Protein AF-0000000075063185 (afdb_homodimer)

InterPro domains:
  IPR004265 Dirigent protein [PF03018] (41-182)
  IPR004265 Dirigent protein [PTHR21495] (30-182)
  IPR044859 Allene oxide cyclase/Dirigent protein [G3DSA:2.40.480.10] (27-173)

Structure (mmCIF, N/CA/C/O backbone):
data_AF-0000000075063185-model_v1
#
loop_
_entity.id
_entity.type
_entity.pdbx_description
1 polymer 'Dirigent protein'
#
loop_
_atom_site.group_PDB
_atom_site.id
_atom_site.type_symbol
_atom_site.label_atom_id
_atom_site.label_alt_id
_atom_site.label_comp_id
_atom_site.label_asym_id
_atom_site.label_entity_id
_atom_site.label_seq_id
_atom_site.pdbx_PDB_ins_code
_atom_site.Cartn_x
_atom_site.Cartn_y
_atom_site.Cartn_z
_atom_site.occupancy
_atom_site.B_iso_or_equiv
_atom_site.auth_seq_id
_atom_site.auth_comp_id
_atom_site.auth_asym_id
_atom_site.auth_atom_id
_atom_site.pdbx_PDB_model_num
ATOM 1 N N . MET A 1 1 ? 15.125 -36.188 71.5 1 29.42 1 MET A N 1
ATOM 2 C CA . MET A 1 1 ? 13.836 -35.688 71 1 29.42 1 MET A CA 1
ATOM 3 C C . MET A 1 1 ? 14.016 -34.656 69.938 1 29.42 1 MET A C 1
ATOM 5 O O . MET A 1 1 ? 14.484 -33.531 70.188 1 29.42 1 MET A O 1
ATOM 9 N N . VAL A 1 2 ? 14.5 -35.125 68.688 1 40.66 2 VAL A N 1
ATOM 10 C CA . VAL A 1 2 ? 14.891 -34.438 67.5 1 40.66 2 VAL A CA 1
ATOM 11 C C . VAL A 1 2 ? 13.711 -33.594 66.938 1 40.66 2 VAL A C 1
ATOM 13 O O . VAL A 1 2 ? 12.609 -34.125 66.812 1 40.66 2 VAL A O 1
ATOM 16 N N . ASN A 1 3 ? 13.641 -32.312 67.375 1 38.31 3 ASN A N 1
ATOM 17 C CA . ASN A 1 3 ? 12.672 -31.328 66.938 1 38.31 3 ASN A CA 1
ATOM 18 C C . ASN A 1 3 ? 12.625 -31.234 65.375 1 38.31 3 ASN A C 1
ATOM 20 O O . ASN A 1 3 ? 13.625 -30.906 64.75 1 38.31 3 ASN A O 1
ATOM 24 N N . LEU A 1 4 ? 11.883 -32.062 64.688 1 42.66 4 LEU A N 1
ATOM 25 C CA . LEU A 1 4 ? 11.523 -32.062 63.25 1 42.66 4 LEU A CA 1
ATOM 26 C C . LEU A 1 4 ? 10.875 -30.75 62.875 1 42.66 4 LEU A C 1
ATOM 28 O O . LEU A 1 4 ? 9.781 -30.422 63.344 1 42.66 4 LEU A O 1
ATOM 32 N N . SER A 1 5 ? 11.664 -29.688 62.75 1 42 5 SER A N 1
ATOM 33 C CA . SER A 1 5 ? 11.141 -28.438 62.219 1 42 5 SER A CA 1
ATOM 34 C C . SER A 1 5 ? 10.547 -28.625 60.844 1 42 5 SER A C 1
ATOM 36 O O . SER A 1 5 ? 11.227 -29.094 59.938 1 42 5 SER A O 1
ATOM 38 N N . ILE A 1 6 ? 9.242 -28.922 60.719 1 45.25 6 ILE A N 1
ATOM 39 C CA . ILE A 1 6 ? 8.43 -28.969 59.531 1 45.25 6 ILE A CA 1
ATOM 40 C C . ILE A 1 6 ? 8.477 -27.609 58.812 1 45.25 6 ILE A C 1
ATOM 42 O O . ILE A 1 6 ? 8.055 -26.594 59.375 1 45.25 6 ILE A O 1
ATOM 46 N N . SER A 1 7 ? 9.547 -27.328 58.062 1 43.5 7 SER A N 1
ATOM 47 C CA . SER A 1 7 ? 9.562 -26.156 57.188 1 43.5 7 SER A CA 1
ATOM 48 C C . SER A 1 7 ? 8.352 -26.141 56.281 1 43.5 7 SER A C 1
ATOM 50 O O . SER A 1 7 ? 8.141 -27.078 55.5 1 43.5 7 SER A O 1
ATOM 52 N N . PHE A 1 8 ? 7.223 -25.5 56.656 1 41.81 8 PHE A N 1
ATOM 53 C CA . PHE A 1 8 ? 6.059 -25.25 55.812 1 41.81 8 PHE A CA 1
ATOM 54 C C . PHE A 1 8 ? 6.449 -24.453 54.562 1 41.81 8 PHE A C 1
ATOM 56 O O . PHE A 1 8 ? 6.867 -23.297 54.688 1 41.81 8 PHE A O 1
ATOM 63 N N . PHE A 1 9 ? 7.062 -25.125 53.594 1 41.16 9 PHE A N 1
ATOM 64 C CA . PHE A 1 9 ? 7.23 -24.484 52.281 1 41.16 9 PHE A CA 1
ATOM 65 C C . PHE A 1 9 ? 5.891 -24 51.75 1 41.16 9 PHE A C 1
ATOM 67 O O . PHE A 1 9 ? 4.969 -24.797 51.531 1 41.16 9 PHE A O 1
ATOM 74 N N . PHE A 1 10 ? 5.484 -22.734 52.031 1 39.75 10 PHE A N 1
ATOM 75 C CA . PHE A 1 10 ? 4.348 -22.047 51.438 1 39.75 10 PHE A CA 1
ATOM 76 C C . PHE A 1 10 ? 4.465 -22.078 49.906 1 39.75 10 PHE A C 1
ATOM 78 O O . PHE A 1 10 ? 5.445 -21.578 49.344 1 39.75 10 PHE A O 1
ATOM 85 N N . VAL A 1 11 ? 3.984 -23.125 49.25 1 39.75 11 VAL A N 1
ATOM 86 C CA . VAL A 1 11 ? 3.752 -23.172 47.812 1 39.75 11 VAL A CA 1
ATOM 87 C C . VAL A 1 11 ? 2.922 -21.969 47.375 1 39.75 11 VAL A C 1
ATOM 89 O O . VAL A 1 11 ? 1.758 -21.828 47.781 1 39.75 11 VAL A O 1
ATOM 92 N N . PHE A 1 12 ? 3.574 -20.797 47.125 1 41.66 12 PHE A N 1
ATOM 93 C CA . PHE A 1 12 ? 2.906 -19.688 46.438 1 41.66 12 PHE A CA 1
ATOM 94 C C . PHE A 1 12 ? 2.211 -20.188 45.156 1 41.66 12 PHE A C 1
ATOM 96 O O . PHE A 1 12 ? 2.869 -20.594 44.219 1 41.66 12 PHE A O 1
ATOM 103 N N . LEU A 1 13 ? 1.025 -20.797 45.312 1 39.09 13 LEU A N 1
ATOM 104 C CA . LEU A 1 13 ? 0.134 -21.016 44.156 1 39.09 13 LEU A CA 1
ATOM 105 C C . LEU A 1 13 ? -0.07 -19.719 43.375 1 39.09 13 LEU A C 1
ATOM 107 O O . LEU A 1 13 ? -0.716 -18.797 43.844 1 39.09 13 LEU A O 1
ATOM 111 N N . LEU A 1 14 ? 0.912 -19.266 42.625 1 42 14 LEU A N 1
ATOM 112 C CA . LEU A 1 14 ? 0.653 -18.234 41.625 1 42 14 LEU A CA 1
ATOM 113 C C . LEU A 1 14 ? -0.593 -18.578 40.812 1 42 14 LEU A C 1
ATOM 115 O O . LEU A 1 14 ? -0.602 -19.547 40.062 1 42 14 LEU A O 1
ATOM 119 N N . THR A 1 15 ? -1.807 -18.375 41.344 1 39.16 15 THR A N 1
ATOM 120 C CA . THR A 1 15 ? -3.033 -18.375 40.562 1 39.16 15 THR A CA 1
ATOM 121 C C . THR A 1 15 ? -2.857 -17.547 39.281 1 39.16 15 THR A C 1
ATOM 123 O O . THR A 1 15 ? -2.566 -16.344 39.375 1 39.16 15 THR A O 1
ATOM 126 N N . ALA A 1 16 ? -2.254 -18.094 38.281 1 42.31 16 ALA A N 1
ATOM 127 C CA . ALA A 1 16 ? -2.369 -17.516 36.938 1 42.31 16 ALA A CA 1
ATOM 128 C C . ALA A 1 16 ? -3.775 -16.984 36.688 1 42.31 16 ALA A C 1
ATOM 130 O O . ALA A 1 16 ? -4.758 -17.719 36.781 1 42.31 16 ALA A O 1
ATOM 131 N N . LEU A 1 17 ? -4.07 -15.758 37.156 1 37.81 17 LEU A N 1
ATOM 132 C CA . LEU A 1 17 ? -5.309 -15.133 36.688 1 37.81 17 LEU A CA 1
ATOM 133 C C . LEU A 1 17 ? -5.535 -15.383 35.219 1 37.81 17 LEU A C 1
ATOM 135 O O . LEU A 1 17 ? -4.621 -15.219 34.406 1 37.81 17 LEU A O 1
ATOM 139 N N . PRO A 1 18 ? -6.355 -16.359 34.875 1 36.09 18 PRO A N 1
ATOM 140 C CA . PRO A 1 18 ? -6.668 -16.516 33.438 1 36.09 18 PRO A CA 1
ATOM 141 C C . PRO A 1 18 ? -6.953 -15.18 32.75 1 36.09 18 PRO A C 1
ATOM 143 O O . PRO A 1 18 ? -7.695 -14.352 33.281 1 36.09 18 PRO A O 1
ATOM 146 N N . TRP A 1 19 ? -5.961 -14.547 32.125 1 40.06 19 TRP A N 1
ATOM 147 C CA . TRP A 1 19 ? -6.195 -13.461 31.188 1 40.06 19 TRP A CA 1
ATOM 148 C C . TRP A 1 19 ? -7.398 -13.758 30.297 1 40.06 19 TRP A C 1
ATOM 150 O O . TRP A 1 19 ? -7.504 -13.234 29.188 1 40.06 19 TRP A O 1
ATOM 160 N N . THR A 1 20 ? -8.148 -14.781 30.562 1 34.84 20 THR A N 1
ATOM 161 C CA . THR A 1 20 ? -9.305 -14.906 29.672 1 34.84 20 THR A CA 1
ATOM 162 C C . THR A 1 20 ? -10.25 -13.727 29.859 1 34.84 20 THR A C 1
ATOM 164 O O . THR A 1 20 ? -11.07 -13.711 30.781 1 34.84 20 THR A O 1
ATOM 167 N N . ARG A 1 21 ? -9.82 -12.477 29.891 1 32.25 21 ARG A N 1
ATOM 168 C CA . ARG A 1 21 ? -10.93 -11.539 29.766 1 32.25 21 ARG A CA 1
ATOM 169 C C . ARG A 1 21 ? -11.859 -11.945 28.625 1 32.25 21 ARG A C 1
ATOM 171 O O . ARG A 1 21 ? -11.422 -12.117 27.484 1 32.25 21 ARG A O 1
ATOM 178 N N . THR A 1 22 ? -12.836 -12.75 28.859 1 32.03 22 THR A N 1
ATOM 179 C CA . THR A 1 22 ? -13.977 -12.844 27.953 1 32.03 22 THR A CA 1
ATOM 180 C C . THR A 1 22 ? -14.258 -11.484 27.297 1 32.03 22 THR A C 1
ATOM 182 O O . THR A 1 22 ? -14.461 -10.492 28 1 32.03 22 THR A O 1
ATOM 185 N N . LEU A 1 23 ? -13.625 -11.195 26.219 1 33.84 23 LEU A N 1
ATOM 186 C CA . LEU A 1 23 ? -14.062 -10.055 25.422 1 33.84 23 LEU A CA 1
ATOM 187 C C . LEU A 1 23 ? -15.578 -10.07 25.25 1 33.84 23 LEU A C 1
ATOM 189 O O . LEU A 1 23 ? -16.125 -10.891 24.5 1 33.84 23 LEU A O 1
ATOM 193 N N . ASP A 1 24 ? -16.312 -10.242 26.266 1 32.5 24 ASP A N 1
ATOM 194 C CA . ASP A 1 24 ? -17.719 -9.883 26.047 1 32.5 24 ASP A CA 1
ATOM 195 C C . ASP A 1 24 ? -17.828 -8.641 25.172 1 32.5 24 ASP A C 1
ATOM 197 O O . ASP A 1 24 ? -17.453 -7.539 25.578 1 32.5 24 ASP A O 1
ATOM 201 N N . ALA A 1 25 ? -17.609 -8.836 23.906 1 35.25 25 ALA A N 1
ATOM 202 C CA . ALA A 1 25 ? -17.859 -7.754 22.969 1 35.25 25 ALA A CA 1
ATOM 203 C C . ALA A 1 25 ? -19.203 -7.094 23.234 1 35.25 25 ALA A C 1
ATOM 205 O O . ALA A 1 25 ? -20.25 -7.668 22.922 1 35.25 25 ALA A O 1
ATOM 206 N N . LYS A 1 26 ? -19.531 -6.746 24.469 1 34.62 26 LYS A N 1
ATOM 207 C CA . LYS A 1 26 ? -20.656 -5.812 24.453 1 34.62 26 LYS A CA 1
ATOM 208 C C . LYS A 1 26 ? -20.547 -4.867 23.25 1 34.62 26 LYS A C 1
ATOM 210 O O . LYS A 1 26 ? -19.516 -4.25 23.016 1 34.62 26 LYS A O 1
ATOM 215 N N . LYS A 1 27 ? -21.328 -5.355 22.219 1 38 27 LYS A N 1
ATOM 216 C CA . LYS A 1 27 ? -21.516 -4.477 21.062 1 38 27 LYS A CA 1
ATOM 217 C C . LYS A 1 27 ? -21.688 -3.025 21.516 1 38 27 LYS A C 1
ATOM 219 O O . LYS A 1 27 ? -22.75 -2.645 22 1 38 27 LYS A O 1
ATOM 224 N N . THR A 1 28 ? -20.828 -2.496 22.328 1 33.44 28 THR A N 1
ATOM 225 C CA . THR A 1 28 ? -20.984 -1.047 22.312 1 33.44 28 THR A CA 1
ATOM 226 C C . THR A 1 28 ? -21.25 -0.539 20.906 1 33.44 28 THR A C 1
ATOM 228 O O . THR A 1 28 ? -20.391 -0.677 20.016 1 33.44 28 THR A O 1
ATOM 231 N N . VAL A 1 29 ? -22.438 -0.931 20.484 1 33.44 29 VAL A N 1
ATOM 232 C CA . VAL A 1 29 ? -22.828 -0.215 19.266 1 33.44 29 VAL A CA 1
ATOM 233 C C . VAL A 1 29 ? -22.266 1.209 19.312 1 33.44 29 VAL A C 1
ATOM 235 O O . VAL A 1 29 ? -22.609 1.979 20.219 1 33.44 29 VAL A O 1
ATOM 238 N N . ILE A 1 30 ? -21.031 1.327 19.156 1 38.44 30 ILE A N 1
ATOM 239 C CA . ILE A 1 30 ? -20.703 2.707 18.812 1 38.44 30 ILE A CA 1
ATOM 240 C C . ILE A 1 30 ? -21.844 3.314 18 1 38.44 30 ILE A C 1
ATOM 242 O O . ILE A 1 30 ? -22.047 2.955 16.828 1 38.44 30 ILE A O 1
ATOM 246 N N . CYS A 1 31 ? -23.078 3.006 18.375 1 36.31 31 CYS A N 1
ATOM 247 C CA . CYS A 1 31 ? -24.297 3.527 17.766 1 36.31 31 CYS A CA 1
ATOM 248 C C . CYS A 1 31 ? -24.031 4.863 17.078 1 36.31 31 CYS A C 1
ATOM 250 O O . CYS A 1 31 ? -23.094 5.578 17.438 1 36.31 31 CYS A O 1
ATOM 252 N N . ARG A 1 32 ? -24.891 5.223 16.016 1 37.91 32 ARG A N 1
ATOM 253 C CA . ARG A 1 32 ? -25.328 6.289 15.117 1 37.91 32 ARG A CA 1
ATOM 254 C C . ARG A 1 32 ? -25.453 7.613 15.859 1 37.91 32 ARG A C 1
ATOM 256 O O . ARG A 1 32 ? -25.797 8.641 15.266 1 37.91 32 ARG A O 1
ATOM 263 N N . ARG A 1 33 ? -26.031 7.578 17.047 1 37.91 33 ARG A N 1
ATOM 264 C CA . ARG A 1 33 ? -26.359 8.922 17.5 1 37.91 33 ARG A CA 1
ATOM 265 C C . ARG A 1 33 ? -25.125 9.836 17.438 1 37.91 33 ARG A C 1
ATOM 267 O O . ARG A 1 33 ? -25.266 11.055 17.297 1 37.91 33 ARG A O 1
ATOM 274 N N . HIS A 1 34 ? -24.047 9.336 17.969 1 36.28 34 HIS A N 1
ATOM 275 C CA . HIS A 1 34 ? -22.906 10.234 18.031 1 36.28 34 HIS A CA 1
ATOM 276 C C . HIS A 1 34 ? -22.25 10.398 16.672 1 36.28 34 HIS A C 1
ATOM 278 O O . HIS A 1 34 ? -21.375 9.602 16.297 1 36.28 34 HIS A O 1
ATOM 284 N N . CYS A 1 35 ? -22.953 10.43 15.68 1 45.06 35 CYS A N 1
ATOM 285 C CA . CYS A 1 35 ? -22.328 11.148 14.57 1 45.06 35 CYS A CA 1
ATOM 286 C C . CYS A 1 35 ? -21.266 12.117 15.07 1 45.06 35 CYS A C 1
ATOM 288 O O . CYS A 1 35 ? -21.562 13.281 15.352 1 45.06 35 CYS A O 1
ATOM 290 N N . ARG A 1 36 ? -20.547 11.57 16.031 1 51.41 36 ARG A N 1
ATOM 291 C CA . ARG A 1 36 ? -19.469 12.398 16.578 1 51.41 36 ARG A CA 1
ATOM 292 C C . ARG A 1 36 ? -18.828 13.242 15.484 1 51.41 36 ARG A C 1
ATOM 294 O O . ARG A 1 36 ? -18.734 12.812 14.328 1 51.41 36 ARG A O 1
ATOM 301 N N . LYS A 1 37 ? -18.969 14.422 15.664 1 64.56 37 LYS A N 1
ATOM 302 C CA . LYS A 1 37 ? -18.344 15.461 14.852 1 64.56 37 LYS A CA 1
ATOM 303 C C . LYS A 1 37 ? -16.953 15.023 14.398 1 64.56 37 LYS A C 1
ATOM 305 O O . LYS A 1 37 ? -16.125 14.625 15.211 1 64.56 37 LYS A O 1
ATOM 310 N N . GLN A 1 38 ? -16.938 14.477 13.148 1 80.31 38 GLN A N 1
ATOM 311 C CA . GLN A 1 38 ? -15.617 14.219 12.578 1 80.31 38 GLN A CA 1
ATOM 312 C C . GLN A 1 38 ? -14.883 15.523 12.281 1 80.31 38 GLN A C 1
ATOM 314 O O . GLN A 1 38 ? -15.492 16.5 11.844 1 80.31 38 GLN A O 1
ATOM 319 N N . THR A 1 39 ? -13.703 15.539 12.758 1 88.56 39 THR A N 1
ATOM 320 C CA . THR A 1 39 ? -12.812 16.656 12.477 1 88.56 39 THR A CA 1
ATOM 321 C C . THR A 1 39 ? -12.008 16.391 11.203 1 88.56 39 THR A C 1
ATOM 323 O O . THR A 1 39 ? -11.523 15.281 10.984 1 88.56 39 THR A O 1
ATOM 326 N N . VAL A 1 40 ? -12.008 17.406 10.344 1 93.25 40 VAL A N 1
ATOM 327 C CA . VAL A 1 40 ? -11.125 17.359 9.18 1 93.25 40 VAL A CA 1
ATOM 328 C C . VAL A 1 40 ? -9.852 18.141 9.477 1 93.25 40 VAL A C 1
ATOM 330 O O . VAL A 1 40 ? -9.898 19.328 9.828 1 93.25 40 VAL A O 1
ATOM 333 N N . THR A 1 41 ? -8.781 17.516 9.375 1 95.88 41 THR A N 1
ATOM 334 C CA . THR A 1 41 ? -7.48 18.141 9.602 1 95.88 41 THR A CA 1
ATOM 335 C C . THR A 1 41 ? -6.629 18.094 8.336 1 95.88 41 THR A C 1
ATOM 337 O O . THR A 1 41 ? -6.562 17.047 7.668 1 95.88 41 THR A O 1
ATOM 340 N N . LYS A 1 42 ? -6.055 19.203 8 1 97 42 LYS A N 1
ATOM 341 C CA . LYS A 1 42 ? -5.098 19.297 6.902 1 97 42 LYS A CA 1
ATOM 342 C C . LYS A 1 42 ? -3.695 19.609 7.422 1 97 42 LYS A C 1
ATOM 344 O O . LYS A 1 42 ? -3.52 20.516 8.234 1 97 42 LYS A O 1
ATOM 349 N N . ILE A 1 43 ? -2.736 18.906 6.961 1 97.44 43 ILE A N 1
ATOM 350 C CA . ILE A 1 43 ? -1.347 19.078 7.375 1 97.44 43 ILE A CA 1
ATOM 351 C C . ILE A 1 43 ? -0.438 19.062 6.148 1 97.44 43 ILE A C 1
ATOM 353 O O . ILE A 1 43 ? -0.632 18.266 5.227 1 97.44 43 ILE A O 1
ATOM 357 N N . GLN A 1 44 ? 0.562 19.953 6.215 1 98.12 44 GLN A N 1
ATOM 358 C CA . GLN A 1 44 ? 1.572 19.969 5.164 1 98.12 44 GLN A CA 1
ATOM 359 C C . GLN A 1 44 ? 2.971 19.781 5.738 1 98.12 44 GLN A C 1
ATOM 361 O O . GLN A 1 44 ? 3.305 20.344 6.785 1 98.12 44 GLN A O 1
ATOM 366 N N . PHE A 1 45 ? 3.748 19 5.098 1 98.56 45 PHE A N 1
ATOM 367 C CA . PHE A 1 45 ? 5.148 18.812 5.461 1 98.56 45 PHE A CA 1
ATOM 368 C C . PHE A 1 45 ? 5.953 18.312 4.266 1 98.56 45 PHE A C 1
ATOM 370 O O . PHE A 1 45 ? 5.391 18.031 3.203 1 98.56 45 PHE A O 1
ATOM 377 N N . TYR A 1 46 ? 7.262 18.281 4.492 1 98.81 46 TYR A N 1
ATOM 378 C CA . TYR A 1 46 ? 8.164 17.766 3.463 1 98.81 46 TYR A CA 1
ATOM 379 C C . TYR A 1 46 ? 8.961 16.578 3.973 1 98.81 46 TYR A C 1
ATOM 381 O O . TYR A 1 46 ? 9.531 16.625 5.066 1 98.81 46 TYR A O 1
ATOM 389 N N . PHE A 1 47 ? 8.945 15.617 3.162 1 97.19 47 PHE A N 1
ATOM 390 C CA . PHE A 1 47 ? 9.586 14.32 3.326 1 97.19 47 PHE A CA 1
ATOM 391 C C . PHE A 1 47 ? 10.945 14.297 2.633 1 97.19 47 PHE A C 1
ATOM 393 O O . PHE A 1 47 ? 11.047 14.602 1.442 1 97.19 47 PHE A O 1
ATOM 400 N N . HIS A 1 48 ? 12.055 13.938 3.459 1 98.56 48 HIS A N 1
ATOM 401 C CA . HIS A 1 48 ? 13.398 13.883 2.896 1 98.56 48 HIS A CA 1
ATOM 402 C C . HIS A 1 48 ? 13.914 12.445 2.846 1 98.56 48 HIS A C 1
ATOM 404 O O . HIS A 1 48 ? 14.242 11.859 3.881 1 98.56 48 HIS A O 1
ATOM 410 N N . ASP A 1 49 ? 14.016 11.875 1.678 1 98.5 49 ASP A N 1
ATOM 411 C CA . ASP A 1 49 ? 14.516 10.523 1.444 1 98.5 49 ASP A CA 1
ATOM 412 C C . ASP A 1 49 ? 15.938 10.547 0.9 1 98.5 49 ASP A C 1
ATOM 414 O O . ASP A 1 49 ? 16.172 10.969 -0.238 1 98.5 49 ASP A O 1
ATOM 418 N N . THR A 1 50 ? 16.859 10.133 1.717 1 98.06 50 THR A N 1
ATOM 419 C CA . THR A 1 50 ? 18.266 10.086 1.341 1 98.06 50 THR A CA 1
ATOM 420 C C . THR A 1 50 ? 18.781 8.648 1.317 1 98.06 50 THR A C 1
ATOM 422 O O . THR A 1 50 ? 18.812 7.98 2.352 1 98.06 50 THR A O 1
ATOM 425 N N . ILE A 1 51 ? 19.203 8.242 0.126 1 96.5 51 ILE A N 1
ATOM 426 C CA . ILE A 1 51 ? 19.641 6.852 0.021 1 96.5 51 ILE A CA 1
ATOM 427 C C . ILE A 1 51 ? 21.141 6.797 -0.195 1 96.5 51 ILE A C 1
ATOM 429 O O . ILE A 1 51 ? 21.734 5.711 -0.258 1 96.5 51 ILE A O 1
ATOM 433 N N . THR A 1 52 ? 21.781 7.895 -0.312 1 92.69 52 THR A N 1
ATOM 434 C CA . THR A 1 52 ? 23.219 7.977 -0.563 1 92.69 52 THR A CA 1
ATOM 435 C C . THR A 1 52 ? 23.938 8.594 0.631 1 92.69 52 THR A C 1
ATOM 437 O O . THR A 1 52 ? 23.312 9.086 1.562 1 92.69 52 THR A O 1
ATOM 440 N N . GLY A 1 53 ? 25.312 8.508 0.594 1 91.31 53 GLY A N 1
ATOM 441 C CA . GLY A 1 53 ? 26.125 9.172 1.602 1 91.31 53 GLY A CA 1
ATOM 442 C C . GLY A 1 53 ? 26.375 8.312 2.828 1 91.31 53 GLY A C 1
ATOM 443 O O . GLY A 1 53 ? 26.125 7.105 2.807 1 91.31 53 GLY A O 1
ATOM 444 N N . LYS A 1 54 ? 26.844 8.938 3.928 1 92.75 54 LYS A N 1
ATOM 445 C CA . LYS A 1 54 ? 27.312 8.227 5.113 1 92.75 54 LYS A CA 1
ATOM 446 C C . LYS A 1 54 ? 26.156 7.852 6.023 1 92.75 54 LYS A C 1
ATOM 448 O O . LYS A 1 54 ? 26.188 6.816 6.691 1 92.75 54 LYS A O 1
ATOM 453 N N . ASN A 1 55 ? 25.172 8.727 6.07 1 94.69 55 ASN A N 1
ATOM 454 C CA . ASN A 1 55 ? 24.031 8.492 6.945 1 94.69 55 ASN A CA 1
ATOM 455 C C . ASN A 1 55 ? 22.703 8.531 6.176 1 94.69 55 ASN A C 1
ATOM 457 O O . ASN A 1 55 ? 21.891 9.43 6.395 1 94.69 55 ASN A O 1
ATOM 461 N N . PRO A 1 56 ? 22.562 7.5 5.305 1 97.94 56 PRO A N 1
ATOM 462 C CA . PRO A 1 56 ? 21.297 7.504 4.559 1 97.94 56 PRO A CA 1
ATOM 463 C C . PRO A 1 56 ? 20.078 7.32 5.457 1 97.94 56 PRO A C 1
ATOM 465 O O . PRO A 1 56 ? 20.172 6.648 6.488 1 97.94 56 PRO A O 1
ATOM 468 N N . SER A 1 57 ? 19 7.949 5.152 1 98.62 57 SER A N 1
ATOM 469 C CA . SER A 1 57 ? 17.766 7.812 5.914 1 98.62 57 SER A CA 1
ATOM 470 C C . SER A 1 57 ? 16.938 6.633 5.418 1 98.62 57 SER A C 1
ATOM 472 O O . SER A 1 57 ? 15.938 6.266 6.035 1 98.62 57 SER A O 1
ATOM 474 N N . ALA A 1 58 ? 17.281 6.066 4.254 1 98.56 58 ALA A N 1
ATOM 475 C CA . ALA A 1 58 ? 16.672 4.859 3.707 1 98.56 58 ALA A CA 1
ATOM 476 C C . ALA A 1 58 ? 17.734 3.9 3.166 1 98.56 58 ALA A C 1
ATOM 478 O O . ALA A 1 58 ? 18.734 4.332 2.596 1 98.56 58 ALA A O 1
ATOM 479 N N . ILE A 1 59 ? 17.484 2.631 3.328 1 98.25 59 ILE A N 1
ATOM 480 C CA . ILE A 1 59 ? 18.453 1.623 2.91 1 98.25 59 ILE A CA 1
ATOM 481 C C . ILE A 1 59 ? 17.719 0.44 2.273 1 98.25 59 ILE A C 1
ATOM 483 O O . ILE A 1 59 ? 16.688 -0.012 2.785 1 98.25 59 ILE A O 1
ATOM 487 N N . LYS A 1 60 ? 18.234 0.008 1.157 1 97.56 60 LYS A N 1
ATOM 488 C CA . LYS A 1 60 ? 17.703 -1.198 0.535 1 97.56 60 LYS A CA 1
ATOM 489 C C . LYS A 1 60 ? 18.016 -2.436 1.368 1 97.56 60 LYS A C 1
ATOM 491 O O . LYS A 1 60 ? 19.172 -2.658 1.743 1 97.56 60 LYS A O 1
ATOM 496 N N . VAL A 1 61 ? 17.016 -3.271 1.585 1 97.81 61 VAL A N 1
ATOM 497 C CA . VAL A 1 61 ? 17.234 -4.402 2.482 1 97.81 61 VAL A CA 1
ATOM 498 C C . VAL A 1 61 ? 16.984 -5.711 1.736 1 97.81 61 VAL A C 1
ATOM 500 O O . VAL A 1 61 ? 17.375 -6.781 2.203 1 97.81 61 VAL A O 1
ATOM 503 N N . ALA A 1 62 ? 16.312 -5.664 0.607 1 98 62 ALA A N 1
ATOM 504 C CA . ALA A 1 62 ? 16.047 -6.859 -0.186 1 98 62 ALA A CA 1
ATOM 505 C C . ALA A 1 62 ? 15.867 -6.512 -1.66 1 98 62 ALA A C 1
ATOM 507 O O . ALA A 1 62 ? 15.516 -5.379 -2 1 98 62 ALA A O 1
ATOM 508 N N . GLU A 1 63 ? 16.109 -7.449 -2.52 1 97.44 63 GLU A N 1
ATOM 509 C CA . GLU A 1 63 ? 15.891 -7.336 -3.957 1 97.44 63 GLU A CA 1
ATOM 510 C C . GLU A 1 63 ? 15.828 -8.711 -4.617 1 97.44 63 GLU A C 1
ATOM 512 O O . GLU A 1 63 ? 16.484 -9.648 -4.164 1 97.44 63 GLU A O 1
ATOM 517 N N . ALA A 1 64 ? 15.055 -8.789 -5.641 1 97 64 ALA A N 1
ATOM 518 C CA . ALA A 1 64 ? 15.047 -10 -6.449 1 97 64 ALA A CA 1
ATOM 519 C C . ALA A 1 64 ? 16.297 -10.07 -7.332 1 97 64 ALA A C 1
ATOM 521 O O . ALA A 1 64 ? 16.891 -9.047 -7.664 1 97 64 ALA A O 1
ATOM 522 N N . PRO A 1 65 ? 16.625 -11.289 -7.758 1 94.06 65 PRO A N 1
ATOM 523 C CA . PRO A 1 65 ? 17.766 -11.422 -8.656 1 94.06 65 PRO A CA 1
ATOM 524 C C . PRO A 1 65 ? 17.609 -10.602 -9.938 1 94.06 65 PRO A C 1
ATOM 526 O O . PRO A 1 65 ? 18.594 -10.117 -10.484 1 94.06 65 PRO A O 1
ATOM 529 N N . SER A 1 66 ? 16.438 -10.398 -10.312 1 94.88 66 SER A N 1
ATOM 530 C CA . SER A 1 66 ? 16.188 -9.734 -11.586 1 94.88 66 SER A CA 1
ATOM 531 C C . SER A 1 66 ? 16.062 -8.227 -11.406 1 94.88 66 SER A C 1
ATOM 533 O O . SER A 1 66 ? 15.984 -7.48 -12.391 1 94.88 66 SER A O 1
ATOM 535 N N . SER A 1 67 ? 16.078 -7.754 -10.203 1 95.81 67 SER A N 1
ATOM 536 C CA . SER A 1 67 ? 15.781 -6.352 -9.945 1 95.81 67 SER A CA 1
ATOM 537 C C . SER A 1 67 ? 16.844 -5.441 -10.555 1 95.81 67 SER A C 1
ATOM 539 O O . SER A 1 67 ? 16.531 -4.34 -11.016 1 95.81 67 SER A O 1
ATOM 541 N N . ALA A 1 68 ? 18.031 -5.898 -10.578 1 92.75 68 ALA A N 1
ATOM 542 C CA . ALA A 1 68 ? 19.125 -5.074 -11.078 1 92.75 68 ALA A CA 1
ATOM 543 C C . ALA A 1 68 ? 18.969 -4.789 -12.57 1 92.75 68 ALA A C 1
ATOM 545 O O . ALA A 1 68 ? 19.453 -3.771 -13.07 1 92.75 68 ALA A O 1
ATOM 546 N N . ASN A 1 69 ? 18.25 -5.625 -13.211 1 93.75 69 ASN A N 1
ATOM 547 C CA . ASN A 1 69 ? 18.047 -5.477 -14.648 1 93.75 69 ASN A CA 1
ATOM 548 C C . ASN A 1 69 ? 16.688 -4.879 -14.969 1 93.75 69 ASN A C 1
ATOM 550 O O . ASN A 1 69 ? 16.312 -4.746 -16.141 1 93.75 69 ASN A O 1
ATOM 554 N N . SER A 1 70 ? 16.016 -4.594 -13.984 1 95.12 70 SER A N 1
ATOM 555 C CA . SER A 1 70 ? 14.688 -4.008 -14.18 1 95.12 70 SER A CA 1
ATOM 556 C C . SER A 1 70 ? 14.773 -2.488 -14.312 1 95.12 70 SER A C 1
ATOM 558 O O . SER A 1 70 ? 15.359 -1.816 -13.461 1 95.12 70 SER A O 1
ATOM 560 N N . PRO A 1 71 ? 14.117 -1.915 -15.344 1 95.25 71 PRO A N 1
ATOM 561 C CA . PRO A 1 71 ? 14.117 -0.456 -15.461 1 95.25 71 PRO A CA 1
ATOM 562 C C . PRO A 1 71 ? 13.32 0.228 -14.352 1 95.25 71 PRO A C 1
ATOM 564 O O . PRO A 1 71 ? 13.438 1.442 -14.164 1 95.25 71 PRO A O 1
ATOM 567 N N . THR A 1 72 ? 12.508 -0.496 -13.641 1 96.75 72 THR A N 1
ATOM 568 C CA . THR A 1 72 ? 11.664 0.092 -12.609 1 96.75 72 THR A CA 1
ATOM 569 C C . THR A 1 72 ? 12.148 -0.318 -11.219 1 96.75 72 THR A C 1
ATOM 571 O O . THR A 1 72 ? 11.516 0.007 -10.211 1 96.75 72 THR A O 1
ATOM 574 N N . LEU A 1 73 ? 13.18 -1.136 -11.164 1 96.56 73 LEU A N 1
ATOM 575 C CA . LEU A 1 73 ? 13.695 -1.695 -9.922 1 96.56 73 LEU A CA 1
ATOM 576 C C . LEU A 1 73 ? 12.664 -2.619 -9.281 1 96.56 73 LEU A C 1
ATOM 578 O O . LEU A 1 73 ? 12.625 -2.752 -8.055 1 96.56 73 LEU A O 1
ATOM 582 N N . PHE A 1 74 ? 11.812 -3.211 -10.133 1 98.25 74 PHE A N 1
ATOM 583 C CA . PHE A 1 74 ? 10.789 -4.125 -9.648 1 98.25 74 PHE A CA 1
ATOM 584 C C . PHE A 1 74 ? 11.398 -5.199 -8.758 1 98.25 74 PHE A C 1
ATOM 586 O O . PHE A 1 74 ? 12.383 -5.84 -9.125 1 98.25 74 PHE A O 1
ATOM 593 N N . GLY A 1 75 ? 10.867 -5.23 -7.504 1 98.5 75 GLY A N 1
ATOM 594 C CA . GLY A 1 75 ? 11.328 -6.285 -6.613 1 98.5 75 GLY A CA 1
ATOM 595 C C . GLY A 1 75 ? 12.367 -5.809 -5.609 1 98.5 75 GLY A C 1
ATOM 596 O O . GLY A 1 75 ? 13.141 -6.605 -5.086 1 98.5 75 GLY A O 1
ATOM 597 N N . THR A 1 76 ? 12.438 -4.578 -5.387 1 98.44 76 THR A N 1
ATOM 598 C CA . THR A 1 76 ? 13.305 -4.07 -4.328 1 98.44 76 THR A CA 1
ATOM 599 C C . THR A 1 76 ? 12.484 -3.633 -3.119 1 98.44 76 THR A C 1
ATOM 601 O O . THR A 1 76 ? 11.336 -3.217 -3.262 1 98.44 76 THR A O 1
ATOM 604 N N . VAL A 1 77 ? 13.094 -3.795 -1.921 1 98.62 77 VAL A N 1
ATOM 605 C CA . VAL A 1 77 ? 12.516 -3.357 -0.655 1 98.62 77 VAL A CA 1
ATOM 606 C C . VAL A 1 77 ? 13.508 -2.467 0.088 1 98.62 77 VAL A C 1
ATOM 608 O O . VAL A 1 77 ? 14.688 -2.814 0.218 1 98.62 77 VAL A O 1
ATOM 611 N N . SER A 1 78 ? 13 -1.32 0.573 1 98.5 78 SER A N 1
ATOM 612 C CA . SER A 1 78 ? 13.812 -0.408 1.375 1 98.5 78 SER A CA 1
ATOM 613 C C . SER A 1 78 ? 13.125 -0.074 2.695 1 98.5 78 SER A C 1
ATOM 615 O O . SER A 1 78 ? 11.898 -0.066 2.775 1 98.5 78 SER A O 1
ATOM 617 N N . ILE A 1 79 ? 13.977 0.159 3.711 1 98.81 79 ILE A N 1
ATOM 618 C CA . ILE A 1 79 ? 13.508 0.646 5.004 1 98.81 79 ILE A CA 1
ATOM 619 C C . ILE A 1 79 ? 13.93 2.102 5.191 1 98.81 79 ILE A C 1
ATOM 621 O O . ILE A 1 79 ? 15.062 2.473 4.863 1 98.81 79 ILE A O 1
ATOM 625 N N . ALA A 1 80 ? 12.961 2.859 5.766 1 98.75 80 ALA A N 1
ATOM 626 C CA . ALA A 1 80 ? 13.227 4.293 5.832 1 98.75 80 ALA A CA 1
ATOM 627 C C . ALA A 1 80 ? 12.961 4.836 7.234 1 98.75 80 ALA A C 1
ATOM 629 O O . ALA A 1 80 ? 12.102 4.32 7.953 1 98.75 80 ALA A O 1
ATOM 630 N N . ASP A 1 81 ? 13.703 5.762 7.641 1 98.88 81 ASP A N 1
ATOM 631 C CA . ASP A 1 81 ? 13.516 6.707 8.734 1 98.88 81 ASP A CA 1
ATOM 632 C C . ASP A 1 81 ? 13.789 8.141 8.273 1 98.88 81 ASP A C 1
ATOM 634 O O . ASP A 1 81 ? 14.797 8.742 8.656 1 98.88 81 ASP A O 1
ATOM 638 N N . ASP A 1 82 ? 12.836 8.688 7.523 1 98.81 82 ASP A N 1
ATOM 639 C CA . ASP A 1 82 ? 13.031 9.938 6.797 1 98.81 82 ASP A CA 1
ATOM 640 C C . ASP A 1 82 ? 12.555 11.133 7.621 1 98.81 82 ASP A C 1
ATOM 642 O O . ASP A 1 82 ? 11.445 11.125 8.148 1 98.81 82 ASP A O 1
ATOM 646 N N . PRO A 1 83 ? 13.336 12.195 7.703 1 98.81 83 PRO A N 1
ATOM 647 C CA . PRO A 1 83 ? 12.844 13.375 8.414 1 98.81 83 PRO A CA 1
ATOM 648 C C . PRO A 1 83 ? 11.719 14.094 7.676 1 98.81 83 PRO A C 1
ATOM 650 O O . PRO A 1 83 ? 11.695 14.109 6.441 1 98.81 83 PRO A O 1
ATOM 653 N N . LEU A 1 84 ? 10.812 14.617 8.445 1 98.88 84 LEU A N 1
ATOM 654 C CA . LEU A 1 84 ? 9.773 15.531 7.973 1 98.88 84 LEU A CA 1
ATOM 655 C C . LEU A 1 84 ? 10.07 16.953 8.414 1 98.88 84 LEU A C 1
ATOM 657 O O . LEU A 1 84 ? 10.32 17.203 9.594 1 98.88 84 LEU A O 1
ATOM 661 N N . THR A 1 85 ? 9.984 17.891 7.461 1 98.81 85 THR A N 1
ATOM 662 C CA . THR A 1 85 ? 10.25 19.281 7.805 1 98.81 85 THR A CA 1
ATOM 663 C C . THR A 1 85 ? 9.094 20.188 7.375 1 98.81 85 THR A C 1
ATOM 665 O O . THR A 1 85 ? 8.25 19.766 6.578 1 98.81 85 THR A O 1
ATOM 668 N N . GLU A 1 86 ? 9.086 21.344 7.906 1 98.31 86 GLU A N 1
ATOM 669 C CA . GLU A 1 86 ? 8.031 22.312 7.637 1 98.31 86 GLU A CA 1
ATOM 670 C C . GLU A 1 86 ? 8.133 22.875 6.219 1 98.31 86 GLU A C 1
ATOM 672 O O . GLU A 1 86 ? 7.125 23.234 5.613 1 98.31 86 GLU A O 1
ATOM 677 N N . THR A 1 87 ? 9.391 22.984 5.754 1 98.31 87 THR A N 1
ATOM 678 C CA . THR A 1 87 ? 9.656 23.469 4.398 1 98.31 87 THR A CA 1
ATOM 679 C C . THR A 1 87 ? 10.578 22.5 3.662 1 98.31 87 THR A C 1
ATOM 681 O O . THR A 1 87 ? 11.117 21.562 4.262 1 98.31 87 THR A O 1
ATOM 684 N N . PRO A 1 88 ? 10.742 22.672 2.383 1 98.44 88 PRO A N 1
ATOM 685 C CA . PRO A 1 88 ? 11.641 21.766 1.645 1 98.44 88 PRO A CA 1
ATOM 686 C C . PRO A 1 88 ? 13.094 21.922 2.068 1 98.44 88 PRO A C 1
ATOM 688 O O . PRO A 1 88 ? 13.93 21.078 1.718 1 98.44 88 PRO A O 1
ATOM 691 N N . ASP A 1 89 ? 13.43 22.984 2.787 1 98.31 89 ASP A N 1
ATOM 692 C CA . ASP A 1 89 ? 14.781 23.141 3.314 1 98.31 89 ASP A CA 1
ATOM 693 C C . ASP A 1 89 ? 15.07 22.141 4.422 1 98.31 89 ASP A C 1
ATOM 695 O O . ASP A 1 89 ? 14.422 22.156 5.473 1 98.31 89 ASP A O 1
ATOM 699 N N . PRO A 1 90 ? 16.062 21.281 4.18 1 96.25 90 PRO A N 1
ATOM 700 C CA . PRO A 1 90 ? 16.359 20.266 5.188 1 96.25 90 PRO A CA 1
ATOM 701 C C . PRO A 1 90 ? 16.766 20.859 6.531 1 96.25 90 PRO A C 1
ATOM 703 O O . PRO A 1 90 ? 16.781 20.156 7.543 1 96.25 90 PRO A O 1
ATOM 706 N N . LYS A 1 91 ? 17.094 22.094 6.531 1 97.25 91 LYS A N 1
ATOM 707 C CA . LYS A 1 91 ? 17.516 22.75 7.766 1 97.25 91 LYS A CA 1
ATOM 708 C C . LYS A 1 91 ? 16.328 23.406 8.469 1 97.25 91 LYS A C 1
ATOM 710 O O . LYS A 1 91 ? 16.469 23.906 9.586 1 97.25 91 LYS A O 1
ATOM 715 N N . SER A 1 92 ? 15.211 23.406 7.809 1 98.31 92 SER A N 1
ATOM 716 C CA . SER A 1 92 ? 14.023 23.953 8.461 1 98.31 92 SER A CA 1
ATOM 717 C C . SER A 1 92 ? 13.562 23.062 9.609 1 98.31 92 SER A C 1
ATOM 719 O O . SER A 1 92 ? 14.117 21.984 9.82 1 98.31 92 SER A O 1
ATOM 721 N N . LYS A 1 93 ? 12.648 23.5 10.367 1 98.31 93 LYS A N 1
ATOM 722 C CA . LYS A 1 93 ? 12.18 22.797 11.562 1 98.31 93 LYS A CA 1
ATOM 723 C C . LYS A 1 93 ? 11.711 21.391 11.219 1 98.31 93 LYS A C 1
ATOM 725 O O . LYS A 1 93 ? 10.906 21.203 10.305 1 98.31 93 LYS A O 1
ATOM 730 N N . GLU A 1 94 ? 12.281 20.438 11.93 1 98.62 94 GLU A N 1
ATOM 731 C CA . GLU A 1 94 ? 11.781 19.078 11.836 1 98.62 94 GLU A CA 1
ATOM 732 C C . GLU A 1 94 ? 10.461 18.922 12.57 1 98.62 94 GLU A C 1
ATOM 734 O O . GLU A 1 94 ? 10.328 19.328 13.727 1 98.62 94 GLU A O 1
ATOM 739 N N . VAL A 1 95 ? 9.492 18.328 11.914 1 98.75 95 VAL A N 1
ATOM 740 C CA . VAL A 1 95 ? 8.172 18.234 12.516 1 98.75 95 VAL A CA 1
ATOM 741 C C . VAL A 1 95 ? 7.793 16.766 12.703 1 98.75 95 VAL A C 1
ATOM 743 O O . VAL A 1 95 ? 6.723 16.453 13.227 1 98.75 95 VAL A O 1
ATOM 746 N N . GLY A 1 96 ? 8.656 15.766 12.281 1 98.81 96 GLY A N 1
ATOM 747 C CA . GLY A 1 96 ? 8.367 14.352 12.453 1 98.81 96 GLY A CA 1
ATOM 748 C C . GLY A 1 96 ? 9.305 13.453 11.656 1 98.81 96 GLY A C 1
ATOM 749 O O . GLY A 1 96 ? 10.359 13.898 11.211 1 98.81 96 GLY A O 1
ATOM 750 N N . ARG A 1 97 ? 8.883 12.18 11.586 1 98.88 97 ARG A N 1
ATOM 751 C CA . ARG A 1 97 ? 9.602 11.141 10.852 1 98.88 97 ARG A CA 1
ATOM 752 C C . ARG A 1 97 ? 8.641 10.227 10.109 1 98.88 97 ARG A C 1
ATOM 754 O O . ARG A 1 97 ? 7.59 9.859 10.641 1 98.88 97 ARG A O 1
ATOM 761 N N . ALA A 1 98 ? 8.984 9.93 8.922 1 98.88 98 ALA A N 1
ATOM 762 C CA . ALA A 1 98 ? 8.328 8.836 8.211 1 98.88 98 ALA A CA 1
ATOM 763 C C . ALA A 1 98 ? 9.109 7.535 8.367 1 98.88 98 ALA A C 1
ATOM 765 O O . ALA A 1 98 ? 10.25 7.434 7.918 1 98.88 98 ALA A O 1
ATOM 766 N N . GLN A 1 99 ? 8.477 6.512 8.977 1 98.88 99 GLN A N 1
ATOM 767 C CA . GLN A 1 99 ? 9.156 5.277 9.344 1 98.88 99 GLN A CA 1
ATOM 768 C C . GLN A 1 99 ? 8.414 4.059 8.805 1 98.88 99 GLN A C 1
ATOM 770 O O . GLN A 1 99 ? 7.203 3.938 8.969 1 98.88 99 GLN A O 1
ATOM 775 N N . GLY A 1 100 ? 9.148 3.23 8.078 1 98.69 100 GLY A N 1
ATOM 776 C CA . GLY A 1 100 ? 8.555 2.027 7.523 1 98.69 100 GLY A CA 1
ATOM 777 C C . GLY A 1 100 ? 9.297 1.501 6.309 1 98.69 100 GLY A C 1
ATOM 778 O O . GLY A 1 100 ? 10.523 1.563 6.25 1 98.69 100 GLY A O 1
ATOM 779 N N . LEU A 1 101 ? 8.547 0.916 5.41 1 98.31 101 LEU A N 1
ATOM 780 C CA . LEU A 1 101 ? 9.164 0.329 4.223 1 98.31 101 LEU A CA 1
ATOM 781 C C . LEU A 1 101 ? 8.5 0.845 2.953 1 98.31 101 LEU A C 1
ATOM 783 O O . LEU A 1 101 ? 7.336 1.257 2.979 1 98.31 101 LEU A O 1
ATOM 787 N N . TYR A 1 102 ? 9.211 0.9 1.936 1 98.5 102 TYR A N 1
ATOM 788 C CA . TYR A 1 102 ? 8.641 1.023 0.601 1 98.5 102 TYR A CA 1
ATOM 789 C C . TYR A 1 102 ? 9.289 0.042 -0.366 1 98.5 102 TYR A C 1
ATOM 791 O O . TYR A 1 102 ? 10.445 -0.349 -0.182 1 98.5 102 TYR A O 1
ATOM 799 N N . SER A 1 103 ? 8.508 -0.4 -1.294 1 98.75 103 SER A N 1
ATOM 800 C CA . SER A 1 103 ? 8.938 -1.419 -2.248 1 98.75 103 SER A CA 1
ATOM 801 C C . SER A 1 103 ? 8.555 -1.036 -3.674 1 98.75 103 SER A C 1
ATOM 803 O O . SER A 1 103 ? 7.5 -0.439 -3.9 1 98.75 103 SER A O 1
ATOM 805 N N . SER A 1 104 ? 9.477 -1.397 -4.621 1 98.62 104 SER A N 1
ATOM 806 C CA . SER A 1 104 ? 9.148 -1.218 -6.031 1 98.62 104 SER A CA 1
ATOM 807 C C . SER A 1 104 ? 8.234 -2.33 -6.531 1 98.62 104 SER A C 1
ATOM 809 O O . SER A 1 104 ? 8.688 -3.451 -6.777 1 98.62 104 SER A O 1
ATOM 811 N N . ALA A 1 105 ? 6.984 -1.905 -6.758 1 98.81 105 ALA A N 1
ATOM 812 C CA . ALA A 1 105 ? 5.969 -2.934 -6.973 1 98.81 105 ALA A CA 1
ATOM 813 C C . ALA A 1 105 ? 5.195 -2.68 -8.266 1 98.81 105 ALA A C 1
ATOM 815 O O . ALA A 1 105 ? 4.012 -3.021 -8.367 1 98.81 105 ALA A O 1
ATOM 816 N N . ALA A 1 106 ? 5.758 -2.041 -9.234 1 98.69 106 ALA A N 1
ATOM 817 C CA . ALA A 1 106 ? 5.168 -1.829 -10.555 1 98.69 106 ALA A CA 1
ATOM 818 C C . ALA A 1 106 ? 6.164 -2.168 -11.656 1 98.69 106 ALA A C 1
ATOM 820 O O . ALA A 1 106 ? 7.336 -1.792 -11.578 1 98.69 106 ALA A O 1
ATOM 821 N N . GLN A 1 107 ? 5.66 -2.828 -12.664 1 97.81 107 GLN A N 1
ATOM 822 C CA . GLN A 1 107 ? 6.562 -3.277 -13.719 1 97.81 107 GLN A CA 1
ATOM 823 C C . GLN A 1 107 ? 6.605 -2.279 -14.867 1 97.81 107 GLN A C 1
ATOM 825 O O . GLN A 1 107 ? 7.578 -2.238 -15.625 1 97.81 107 GLN A O 1
ATOM 830 N N . GLN A 1 108 ? 5.559 -1.438 -14.977 1 96.38 108 GLN A N 1
ATOM 831 C CA . GLN A 1 108 ? 5.457 -0.584 -16.156 1 96.38 108 GLN A CA 1
ATOM 832 C C . GLN A 1 108 ? 5.938 0.832 -15.844 1 96.38 108 GLN A C 1
ATOM 834 O O . GLN A 1 108 ? 6.086 1.651 -16.75 1 96.38 108 GLN A O 1
ATOM 839 N N . GLU A 1 109 ? 6.109 1.119 -14.648 1 96.62 109 GLU A N 1
ATOM 840 C CA . GLU A 1 109 ? 6.629 2.389 -14.148 1 96.62 109 GLU A CA 1
ATOM 841 C C . GLU A 1 109 ? 7.293 2.213 -12.789 1 96.62 109 GLU A C 1
ATOM 843 O O . GLU A 1 109 ? 7.113 1.185 -12.133 1 96.62 109 GLU A O 1
ATOM 848 N N . VAL A 1 110 ? 8.047 3.221 -12.453 1 96.44 110 VAL A N 1
ATOM 849 C CA . VAL A 1 110 ? 8.508 3.201 -11.07 1 96.44 110 VAL A CA 1
ATOM 850 C C . VAL A 1 110 ? 7.352 3.521 -10.133 1 96.44 110 VAL A C 1
ATOM 852 O O . VAL A 1 110 ? 6.926 4.676 -10.031 1 96.44 110 VAL A O 1
ATOM 855 N N . GLY A 1 111 ? 6.824 2.49 -9.578 1 98 111 GLY A N 1
ATOM 856 C CA . GLY A 1 111 ? 5.746 2.555 -8.602 1 98 111 GLY A CA 1
ATOM 857 C C . GLY A 1 111 ? 6.098 1.898 -7.285 1 98 111 GLY A C 1
ATOM 858 O O . GLY A 1 111 ? 6.355 0.694 -7.234 1 98 111 GLY A O 1
ATOM 859 N N . LEU A 1 112 ? 6.078 2.738 -6.246 1 98.62 112 LEU A N 1
ATOM 860 C CA . LEU A 1 112 ? 6.453 2.258 -4.922 1 98.62 112 LEU A CA 1
ATOM 861 C C . LEU A 1 112 ? 5.219 2.004 -4.062 1 98.62 112 LEU A C 1
ATOM 863 O O . LEU A 1 112 ? 4.328 2.854 -3.98 1 98.62 112 LEU A O 1
ATOM 867 N N . LEU A 1 113 ? 5.133 0.806 -3.521 1 98.88 113 LEU A N 1
ATOM 868 C CA . LEU A 1 113 ? 4.215 0.649 -2.398 1 98.88 113 LEU A CA 1
ATOM 869 C C . LEU A 1 113 ? 4.793 1.271 -1.132 1 98.88 113 LEU A C 1
ATOM 871 O O . LEU A 1 113 ? 5.816 0.812 -0.62 1 98.88 113 LEU A O 1
ATOM 875 N N . MET A 1 114 ? 4.059 2.289 -0.67 1 98.81 114 MET A N 1
ATOM 876 C CA . MET A 1 114 ? 4.438 2.918 0.592 1 98.81 114 MET A CA 1
ATOM 877 C C . MET A 1 114 ? 3.711 2.266 1.764 1 98.81 114 MET A C 1
ATOM 879 O O . MET A 1 114 ? 2.494 2.072 1.717 1 98.81 114 MET A O 1
ATOM 883 N N . THR A 1 115 ? 4.418 1.866 2.725 1 98.75 115 THR A N 1
ATOM 884 C CA . THR A 1 115 ? 3.912 1.402 4.012 1 98.75 115 THR A CA 1
ATOM 885 C C . THR A 1 115 ? 4.668 2.064 5.16 1 98.75 115 THR A C 1
ATOM 887 O O . THR A 1 115 ? 5.586 1.47 5.73 1 98.75 115 THR A O 1
ATOM 890 N N . LEU A 1 116 ? 4.195 3.309 5.5 1 98.81 116 LEU A N 1
ATOM 891 C CA . LEU A 1 116 ? 4.945 4.117 6.449 1 98.81 116 LEU A CA 1
ATOM 892 C C . LEU A 1 116 ? 4.023 4.707 7.516 1 98.81 116 LEU A C 1
ATOM 894 O O . LEU A 1 116 ? 2.875 5.047 7.227 1 98.81 116 LEU A O 1
ATOM 898 N N . THR A 1 117 ? 4.582 4.844 8.68 1 98.88 117 THR A N 1
ATOM 899 C CA . THR A 1 117 ? 3.988 5.672 9.727 1 98.88 117 THR A CA 1
ATOM 900 C C . THR A 1 117 ? 4.637 7.051 9.758 1 98.88 117 THR A C 1
ATOM 902 O O . THR A 1 117 ? 5.867 7.168 9.758 1 98.88 117 THR A O 1
ATOM 905 N N . TYR A 1 118 ? 3.826 7.992 9.727 1 98.81 118 TYR A N 1
ATOM 906 C CA . TYR A 1 118 ? 4.273 9.367 9.914 1 98.81 118 TYR A CA 1
ATOM 907 C C . TYR A 1 118 ? 4.047 9.82 11.352 1 98.81 118 TYR A C 1
ATOM 909 O O . TYR A 1 118 ? 2.908 10.055 11.766 1 98.81 118 TYR A O 1
ATOM 917 N N . VAL A 1 119 ? 5.141 9.891 12.023 1 98.88 119 VAL A N 1
ATOM 918 C CA . VAL A 1 119 ? 5.125 10.211 13.445 1 98.88 119 VAL A CA 1
ATOM 919 C C . VAL A 1 119 ? 5.43 11.695 13.648 1 98.88 119 VAL A C 1
ATOM 921 O O . VAL A 1 119 ? 6.523 12.156 13.32 1 98.88 119 VAL A O 1
ATOM 924 N N . PHE A 1 120 ? 4.492 12.391 14.195 1 98.75 120 PHE A N 1
ATOM 925 C CA . PHE A 1 120 ? 4.688 13.82 14.43 1 98.75 120 PHE A CA 1
ATOM 926 C C . PHE A 1 120 ? 5.352 14.062 15.781 1 98.75 120 PHE A C 1
ATOM 928 O O . PHE A 1 120 ? 4.93 13.492 16.797 1 98.75 120 PHE A O 1
ATOM 935 N N . THR A 1 121 ? 6.355 14.945 15.719 1 98.5 121 THR A N 1
ATOM 936 C CA . THR A 1 121 ? 7.16 15.141 16.922 1 98.5 121 THR A CA 1
ATOM 937 C C . THR A 1 121 ? 7.145 16.609 17.344 1 98.5 121 THR A C 1
ATOM 939 O O . THR A 1 121 ? 7.891 17 18.25 1 98.5 121 THR A O 1
ATOM 942 N N . ALA A 1 122 ? 6.395 17.422 16.703 1 97.88 122 ALA A N 1
ATOM 943 C CA . ALA A 1 122 ? 6.312 18.844 17.016 1 97.88 122 ALA A CA 1
ATOM 944 C C . ALA A 1 122 ? 4.91 19.375 16.766 1 97.88 122 ALA A C 1
ATOM 946 O O . ALA A 1 122 ? 4.125 18.75 16.047 1 97.88 122 ALA A O 1
ATOM 947 N N . GLY A 1 123 ? 4.703 20.516 17.391 1 95.19 123 GLY A N 1
ATOM 948 C CA . GLY A 1 123 ? 3.475 21.234 17.109 1 95.19 123 GLY A CA 1
ATOM 949 C C . GLY A 1 123 ? 2.244 20.578 17.703 1 95.19 123 GLY A C 1
ATOM 950 O O . GLY A 1 123 ? 2.342 19.828 18.672 1 95.19 123 GLY A O 1
ATOM 951 N N . LYS A 1 124 ? 1.122 20.859 17.172 1 95.56 124 LYS A N 1
ATOM 952 C CA . LYS A 1 124 ? -0.198 20.516 17.688 1 95.56 124 LYS A CA 1
ATOM 953 C C . LYS A 1 124 ? -0.385 19 17.734 1 95.56 124 LYS A C 1
ATOM 955 O O . LYS A 1 124 ? -1.102 18.484 18.594 1 95.56 124 LYS A O 1
ATOM 960 N N . PHE A 1 125 ? 0.358 18.312 16.906 1 97.62 125 PHE A N 1
ATOM 961 C CA . PHE A 1 125 ? 0.081 16.891 16.781 1 97.62 125 PHE A CA 1
ATOM 962 C C . PHE A 1 125 ? 1.248 16.062 17.312 1 97.62 125 PHE A C 1
ATOM 964 O O . PHE A 1 125 ? 1.355 14.867 17.016 1 97.62 125 PHE A O 1
ATOM 971 N N . ASN A 1 126 ? 2.031 16.719 18.062 1 98.12 126 ASN A N 1
ATOM 972 C CA . ASN A 1 126 ? 3.135 16 18.703 1 98.12 126 ASN A CA 1
ATOM 973 C C . ASN A 1 126 ? 2.645 14.773 19.453 1 98.12 126 ASN A C 1
ATOM 975 O O . ASN A 1 126 ? 1.682 14.844 20.219 1 98.12 126 ASN A O 1
ATOM 979 N N . GLY A 1 127 ? 3.309 13.625 19.203 1 98.19 127 GLY A N 1
ATOM 980 C CA . GLY A 1 127 ? 2.955 12.391 19.875 1 98.19 127 GLY A CA 1
ATOM 981 C C . GLY A 1 127 ? 1.928 11.57 19.109 1 98.19 127 GLY A C 1
ATOM 982 O O . GLY A 1 127 ? 1.635 10.43 19.484 1 98.19 127 GLY A O 1
ATOM 983 N N . SER A 1 128 ? 1.388 12.117 18.031 1 98.75 128 SER A N 1
ATOM 984 C CA . SER A 1 128 ? 0.419 11.422 17.172 1 98.75 128 SER A CA 1
ATOM 985 C C . SER A 1 128 ? 1.064 10.938 15.883 1 98.75 128 SER A C 1
ATOM 987 O O . SER A 1 128 ? 2.18 11.344 15.547 1 98.75 128 SER A O 1
ATOM 989 N N . SER A 1 129 ? 0.358 10.055 15.227 1 98.88 129 SER A N 1
ATOM 990 C CA . SER A 1 129 ? 0.866 9.547 13.961 1 98.88 129 SER A CA 1
ATOM 991 C C . SER A 1 129 ? -0.273 9.195 13.008 1 98.88 129 SER A C 1
ATOM 993 O O . SER A 1 129 ? -1.421 9.047 13.43 1 98.88 129 SER A O 1
ATOM 995 N N . VAL A 1 130 ? 0.079 9.148 11.766 1 98.75 130 VAL A N 1
ATOM 996 C CA . VAL A 1 130 ? -0.799 8.57 10.75 1 98.75 130 VAL A CA 1
ATOM 997 C C . VAL A 1 130 ? -0.051 7.492 9.977 1 98.75 130 VAL A C 1
ATOM 999 O O . VAL A 1 130 ? 1.182 7.48 9.945 1 98.75 130 VAL A O 1
ATOM 1002 N N . VAL A 1 131 ? -0.843 6.555 9.383 1 98.88 131 VAL A N 1
ATOM 1003 C CA . VAL A 1 131 ? -0.272 5.5 8.555 1 98.88 131 VAL A CA 1
ATOM 1004 C C . VAL A 1 131 ? -0.728 5.676 7.105 1 98.88 131 VAL A C 1
ATOM 1006 O O . VAL A 1 131 ? -1.918 5.863 6.844 1 98.88 131 VAL A O 1
ATOM 1009 N N . ILE A 1 132 ? 0.226 5.707 6.207 1 98.81 132 ILE A N 1
ATOM 1010 C CA . ILE A 1 132 ? -0.04 5.719 4.77 1 98.81 132 ILE A CA 1
ATOM 1011 C C . ILE A 1 132 ? 0.372 4.383 4.156 1 98.81 132 ILE A C 1
ATOM 1013 O O . IL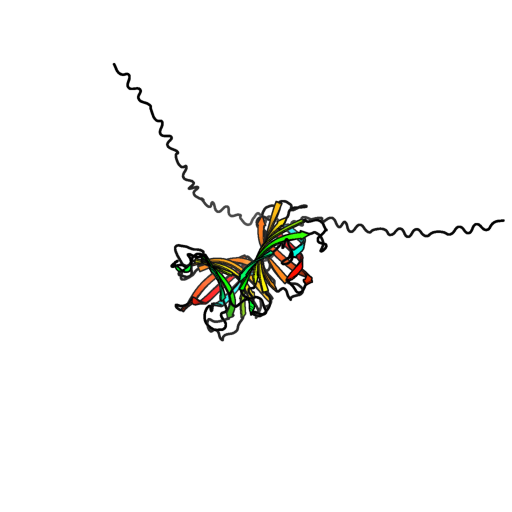E A 1 132 ? 1.494 3.918 4.367 1 98.81 132 ILE A O 1
ATOM 1017 N N . VAL A 1 133 ? -0.545 3.734 3.51 1 98.81 133 VAL A N 1
ATOM 1018 C CA . VAL A 1 133 ? -0.298 2.545 2.701 1 98.81 133 VAL A CA 1
ATOM 1019 C C . VAL A 1 133 ? -0.893 2.734 1.307 1 98.81 133 VAL A C 1
ATOM 1021 O O . VAL A 1 133 ? -2.102 2.936 1.163 1 98.81 133 VAL A O 1
ATOM 1024 N N . GLY A 1 134 ? -0.039 2.729 0.28 1 98.5 134 GLY A N 1
ATOM 1025 C CA . GLY A 1 134 ? -0.575 2.879 -1.063 1 98.5 134 GLY A CA 1
ATOM 1026 C C . GLY A 1 134 ? 0.499 3.1 -2.113 1 98.5 134 GLY A C 1
ATOM 1027 O O . GLY A 1 134 ? 1.67 3.291 -1.779 1 98.5 134 GLY A O 1
ATOM 1028 N N . LYS A 1 135 ? 0.065 3.064 -3.295 1 98.62 135 LYS A N 1
ATOM 1029 C CA . LYS A 1 135 ? 0.964 3.197 -4.438 1 98.62 135 LYS A CA 1
ATOM 1030 C C . LYS A 1 135 ? 1.422 4.645 -4.613 1 98.62 135 LYS A C 1
ATOM 1032 O O . LYS A 1 135 ? 0.603 5.562 -4.609 1 98.62 135 LYS A O 1
ATOM 1037 N N . ASN A 1 136 ? 2.672 4.785 -4.715 1 98.44 136 ASN A N 1
ATOM 1038 C CA . ASN A 1 136 ? 3.33 6.035 -5.086 1 98.44 136 ASN A CA 1
ATOM 1039 C C . ASN A 1 136 ? 3.932 5.957 -6.488 1 98.44 136 ASN A C 1
ATOM 1041 O O . ASN A 1 136 ? 5.012 5.395 -6.672 1 98.44 136 ASN A O 1
ATOM 1045 N N . SER A 1 137 ? 3.203 6.477 -7.473 1 97.5 137 SER A N 1
ATOM 1046 C CA . SER A 1 137 ? 3.723 6.59 -8.836 1 97.5 137 SER A CA 1
ATOM 1047 C C . SER A 1 137 ? 4.648 7.797 -8.969 1 97.5 137 SER A C 1
ATOM 1049 O O . SER A 1 137 ? 4.203 8.891 -9.328 1 97.5 137 SER A O 1
ATOM 1051 N N . ILE A 1 138 ? 5.902 7.625 -8.883 1 95.31 138 ILE A N 1
ATOM 1052 C CA . ILE A 1 138 ? 6.812 8.711 -8.539 1 95.31 138 ILE A CA 1
ATOM 1053 C C . ILE A 1 138 ? 6.984 9.641 -9.742 1 95.31 138 ILE A C 1
ATOM 1055 O O . ILE A 1 138 ? 7.426 10.781 -9.594 1 95.31 138 ILE A O 1
ATOM 1059 N N . MET A 1 139 ? 6.637 9.18 -10.93 1 94.06 139 MET A N 1
ATOM 1060 C CA . MET A 1 139 ? 6.832 10.023 -12.102 1 94.06 139 MET A CA 1
ATOM 1061 C C . MET A 1 139 ? 5.648 10.961 -12.297 1 94.06 139 MET A C 1
ATOM 1063 O O . MET A 1 139 ? 5.723 11.906 -13.086 1 94.06 139 MET A O 1
ATOM 1067 N N . ASN A 1 140 ? 4.547 10.695 -11.633 1 96.12 140 ASN A N 1
ATOM 1068 C CA . ASN A 1 140 ? 3.412 11.609 -11.695 1 96.12 140 ASN A CA 1
ATOM 1069 C C . ASN A 1 140 ? 3.68 12.891 -10.914 1 96.12 140 ASN A C 1
ATOM 1071 O O . ASN A 1 140 ? 4.293 12.852 -9.844 1 96.12 140 ASN A O 1
ATOM 1075 N N . LYS A 1 141 ? 3.178 13.953 -11.438 1 96.69 141 LYS A N 1
ATOM 1076 C CA . LYS A 1 141 ? 3.383 15.242 -10.789 1 96.69 141 LYS A CA 1
ATOM 1077 C C . LYS A 1 141 ? 2.756 15.266 -9.398 1 96.69 141 LYS A C 1
ATOM 1079 O O . LYS A 1 141 ? 3.367 15.75 -8.445 1 96.69 141 LYS A O 1
ATOM 1084 N N . VAL A 1 142 ? 1.528 14.867 -9.352 1 97.69 142 VAL A N 1
ATOM 1085 C CA . VAL A 1 142 ? 0.805 14.734 -8.094 1 97.69 142 VAL A CA 1
ATOM 1086 C C . VAL A 1 142 ? 0.256 13.32 -7.953 1 97.69 142 VAL A C 1
ATOM 1088 O O . VAL A 1 142 ? -0.312 12.773 -8.898 1 97.69 142 VAL A O 1
ATOM 1091 N N . ARG A 1 143 ? 0.501 12.734 -6.809 1 97.62 143 ARG A N 1
ATOM 1092 C CA . ARG A 1 143 ? 0.032 11.391 -6.488 1 97.62 143 ARG A CA 1
ATOM 1093 C C . ARG A 1 143 ? -0.831 11.398 -5.23 1 97.62 143 ARG A C 1
ATOM 1095 O O . ARG A 1 143 ? -0.677 12.266 -4.371 1 97.62 143 ARG A O 1
ATOM 1102 N N . GLU A 1 144 ? -1.727 10.484 -5.223 1 98.5 144 GLU A N 1
ATOM 1103 C CA . GLU A 1 144 ? -2.602 10.336 -4.062 1 98.5 144 GLU A CA 1
ATOM 1104 C C . GLU A 1 144 ? -2.363 9 -3.363 1 98.5 144 GLU A C 1
ATOM 1106 O O . GLU A 1 144 ? -2.273 7.957 -4.02 1 98.5 144 GLU A O 1
ATOM 1111 N N . LEU A 1 145 ? -2.174 9.047 -2.055 1 98.81 145 LEU A N 1
ATOM 1112 C CA . LEU A 1 145 ? -2.018 7.852 -1.233 1 98.81 145 LEU A CA 1
ATOM 1113 C C . LEU A 1 145 ? -3.035 7.836 -0.098 1 98.81 145 LEU A C 1
ATOM 1115 O O . LEU A 1 145 ? -3.338 8.883 0.485 1 98.81 145 LEU A O 1
ATOM 1119 N N . PRO A 1 146 ? -3.502 6.703 0.252 1 98.69 146 PRO A N 1
ATOM 1120 C CA . PRO A 1 146 ? -4.488 6.637 1.331 1 98.69 146 PRO A CA 1
ATOM 1121 C C . PRO A 1 146 ? -3.857 6.738 2.717 1 98.69 146 PRO A C 1
ATOM 1123 O O . PRO A 1 146 ? -2.791 6.164 2.955 1 98.69 146 PRO A O 1
ATOM 1126 N N . VAL A 1 147 ? -4.434 7.496 3.604 1 98.62 147 VAL A N 1
ATOM 1127 C CA . VAL A 1 147 ? -4.238 7.371 5.043 1 98.62 147 VAL A CA 1
ATOM 1128 C C . VAL A 1 147 ? -5.176 6.305 5.605 1 98.62 147 VAL A C 1
ATOM 1130 O O . VAL A 1 147 ? -6.398 6.426 5.5 1 98.62 147 VAL A O 1
ATOM 1133 N N . VAL A 1 148 ? -4.562 5.352 6.273 1 98.25 148 VAL A N 1
ATOM 1134 C CA . VAL A 1 148 ? -5.375 4.18 6.582 1 98.25 148 VAL A CA 1
ATOM 1135 C C . VAL A 1 148 ? -5.578 4.074 8.094 1 98.25 148 VAL A C 1
ATOM 1137 O O . VAL A 1 148 ? -6.266 3.168 8.57 1 98.25 148 VAL A O 1
ATOM 1140 N N . GLY A 1 149 ? -4.984 4.957 8.875 1 97.69 149 GLY A N 1
ATOM 1141 C CA . GLY A 1 149 ? -5.137 4.961 10.32 1 97.69 149 GLY A CA 1
ATOM 1142 C C . GLY A 1 149 ? -4.223 5.953 11.016 1 97.69 149 GLY A C 1
ATOM 1143 O O . GLY A 1 149 ? -3.525 6.73 10.352 1 97.69 149 GLY A O 1
ATOM 1144 N N . GLY A 1 150 ? -4.41 5.992 12.375 1 98.12 150 GLY A N 1
ATOM 1145 C CA . GLY A 1 150 ? -3.564 6.871 13.164 1 98.12 150 GLY A CA 1
ATOM 1146 C C . GLY A 1 150 ? -3.666 6.621 14.656 1 98.12 150 GLY A C 1
ATOM 1147 O O . GLY A 1 150 ? -4.418 5.746 15.094 1 98.12 150 GLY A O 1
ATOM 1148 N N . THR A 1 151 ? -2.82 7.262 15.336 1 98.56 151 THR A N 1
ATOM 1149 C CA . THR A 1 151 ? -2.799 7.191 16.797 1 98.56 151 THR A CA 1
ATOM 1150 C C . THR A 1 151 ? -2.861 8.594 17.406 1 98.56 151 THR A C 1
ATOM 1152 O O . THR A 1 151 ? -2.695 9.586 16.703 1 98.56 151 THR A O 1
ATOM 1155 N N . GLY A 1 152 ? -3.098 8.68 18.719 1 97.62 152 GLY A N 1
ATOM 1156 C CA . GLY A 1 152 ? -3.18 9.977 19.359 1 97.62 152 GLY A CA 1
ATOM 1157 C C . GLY A 1 152 ? -4.344 10.812 18.875 1 97.62 152 GLY A C 1
ATOM 1158 O O . GLY A 1 152 ? -5.488 10.359 18.891 1 97.62 152 GLY A O 1
ATOM 1159 N N . ALA A 1 153 ? -4.035 12.047 18.453 1 96.75 153 ALA A N 1
ATOM 1160 C CA . ALA A 1 153 ? -5.062 12.945 17.938 1 96.75 153 ALA A CA 1
ATOM 1161 C C . ALA A 1 153 ? -5.738 12.352 16.703 1 96.75 153 ALA A C 1
ATOM 1163 O O . ALA A 1 153 ? -6.82 12.797 16.297 1 96.75 153 ALA A O 1
ATOM 1164 N N . PHE A 1 154 ? -5.148 11.383 16.156 1 97.19 154 PHE A N 1
ATOM 1165 C CA . PHE A 1 154 ? -5.645 10.836 14.898 1 97.19 154 PHE A CA 1
ATOM 1166 C C . PHE A 1 154 ? -6.223 9.438 15.102 1 97.19 154 PHE A C 1
ATOM 1168 O O . PHE A 1 154 ? -6.285 8.641 14.164 1 97.19 154 PHE A O 1
ATOM 1175 N N . ARG A 1 155 ? -6.609 9.062 16.234 1 95.69 155 ARG A N 1
ATOM 1176 C CA . ARG A 1 155 ? -7.332 7.809 16.422 1 95.69 155 ARG A CA 1
ATOM 1177 C C . ARG A 1 155 ? -8.523 7.715 15.484 1 95.69 155 ARG A C 1
ATOM 1179 O O . ARG A 1 155 ? -9.242 8.695 15.281 1 95.69 155 ARG A O 1
ATOM 1186 N N . PHE A 1 156 ? -8.664 6.574 14.75 1 92.25 156 PHE A N 1
ATOM 1187 C CA . PHE A 1 156 ? -9.75 6.262 13.828 1 92.25 156 PHE A CA 1
ATOM 1188 C C . PHE A 1 156 ? -9.625 7.082 12.547 1 92.25 156 PHE A C 1
ATOM 1190 O O . PHE A 1 156 ? -10.586 7.207 11.789 1 92.25 156 PHE A O 1
ATOM 1197 N N . ALA A 1 157 ? -8.477 7.625 12.352 1 95.06 157 ALA A N 1
ATOM 1198 C CA . ALA A 1 157 ? -8.289 8.516 11.211 1 95.06 157 ALA A CA 1
ATOM 1199 C C . ALA A 1 157 ? -8.414 7.75 9.891 1 95.06 157 ALA A C 1
ATOM 1201 O O . ALA A 1 157 ? -7.973 6.602 9.789 1 95.06 157 ALA A O 1
ATOM 1202 N N . ARG A 1 158 ? -8.922 8.391 8.938 1 96.31 158 ARG A N 1
ATOM 1203 C CA . ARG A 1 158 ? -8.922 8.039 7.523 1 96.31 158 ARG A CA 1
ATOM 1204 C C . ARG A 1 158 ? -8.695 9.273 6.656 1 96.31 158 ARG A C 1
ATOM 1206 O O . ARG A 1 158 ? -9.125 10.375 7.016 1 96.31 158 ARG A O 1
ATOM 1213 N N . GLY A 1 159 ? -8.07 9.078 5.574 1 97.25 159 GLY A N 1
ATOM 1214 C CA . GLY A 1 159 ? -7.816 10.219 4.715 1 97.25 159 GLY A CA 1
ATOM 1215 C C . GLY A 1 159 ? -6.98 9.883 3.498 1 97.25 159 GLY A C 1
ATOM 1216 O O . GLY A 1 159 ? -6.973 8.734 3.043 1 97.25 159 GLY A O 1
ATOM 1217 N N . TYR A 1 160 ? -6.434 10.898 2.934 1 98 160 TYR A N 1
ATOM 1218 C CA . TYR A 1 160 ? -5.527 10.773 1.796 1 98 160 TYR A CA 1
ATOM 1219 C C . TYR A 1 160 ? -4.422 11.82 1.859 1 98 160 TYR A C 1
ATOM 1221 O O . TYR A 1 160 ? -4.562 12.836 2.543 1 98 160 TYR A O 1
ATOM 1229 N N . ALA A 1 161 ? -3.41 11.523 1.229 1 98.69 161 ALA A N 1
ATOM 1230 C CA . ALA A 1 161 ? -2.277 12.43 1.058 1 98.69 161 ALA A CA 1
ATOM 1231 C C . ALA A 1 161 ? -2.025 12.719 -0.419 1 98.69 161 ALA A C 1
ATOM 1233 O O . ALA A 1 161 ? -2.053 11.805 -1.25 1 98.69 161 ALA A O 1
ATOM 1234 N N . LEU A 1 162 ? -1.848 13.938 -0.693 1 98.62 162 LEU A N 1
ATOM 1235 C CA . LEU A 1 162 ? -1.292 14.336 -1.981 1 98.62 162 LEU A CA 1
ATOM 1236 C C . LEU A 1 162 ? 0.214 14.555 -1.879 1 98.62 162 LEU A C 1
ATOM 1238 O O . LEU A 1 162 ? 0.674 15.344 -1.052 1 98.62 162 LEU A O 1
ATOM 1242 N N . ALA A 1 163 ? 0.895 13.836 -2.689 1 98.69 163 ALA A N 1
ATOM 1243 C CA . ALA A 1 163 ? 2.352 13.922 -2.703 1 98.69 163 ALA A CA 1
ATOM 1244 C C . ALA A 1 163 ? 2.854 14.523 -4.016 1 98.69 163 ALA A C 1
ATOM 1246 O O . ALA A 1 163 ? 2.324 14.211 -5.086 1 98.69 163 ALA A O 1
ATOM 1247 N N . SER A 1 164 ? 3.83 15.359 -3.885 1 98.44 164 SER A N 1
ATOM 1248 C CA . SER A 1 164 ? 4.488 15.945 -5.051 1 98.44 164 SER A CA 1
ATOM 1249 C C . SER A 1 164 ? 5.992 16.062 -4.84 1 98.44 164 SER A C 1
ATOM 1251 O O . SER A 1 164 ? 6.445 16.547 -3.805 1 98.44 164 SER A O 1
ATOM 1253 N N . THR A 1 165 ? 6.723 15.633 -5.855 1 98.25 165 THR A N 1
ATOM 1254 C CA . THR A 1 165 ? 8.172 15.711 -5.754 1 98.25 165 THR A CA 1
ATOM 1255 C C . THR A 1 165 ? 8.648 17.156 -5.898 1 98.25 165 THR A C 1
ATOM 1257 O O . THR A 1 165 ? 8.367 17.812 -6.91 1 98.25 165 THR A O 1
ATOM 1260 N N . TYR A 1 166 ? 9.297 17.641 -4.914 1 98.25 166 TYR A N 1
ATOM 1261 C CA . TYR A 1 166 ? 9.883 18.969 -4.941 1 98.25 166 TYR A CA 1
ATOM 1262 C C . TYR A 1 166 ? 11.273 18.938 -5.574 1 98.25 166 TYR A C 1
ATOM 1264 O O . TYR A 1 166 ? 11.633 19.844 -6.336 1 98.25 166 TYR A O 1
ATOM 1272 N N . TRP A 1 167 ? 12.031 17.953 -5.254 1 97.88 167 TRP A N 1
ATOM 1273 C CA . TRP A 1 167 ? 13.391 17.781 -5.754 1 97.88 167 TRP A CA 1
ATOM 1274 C C . TRP A 1 167 ? 13.797 16.312 -5.754 1 97.88 167 TRP A C 1
ATOM 1276 O O . TRP A 1 167 ? 13.414 15.555 -4.855 1 97.88 167 TRP A O 1
ATOM 1286 N N . ALA A 1 168 ? 14.547 15.906 -6.773 1 96.75 168 ALA A N 1
ATOM 1287 C CA . ALA A 1 168 ? 15.156 14.578 -6.832 1 96.75 168 ALA A CA 1
ATOM 1288 C C . ALA A 1 168 ? 16.438 14.594 -7.656 1 96.75 168 ALA A C 1
ATOM 1290 O O . ALA A 1 168 ? 16.578 15.414 -8.57 1 96.75 168 ALA A O 1
ATOM 1291 N N . ASN A 1 169 ? 17.266 13.734 -7.352 1 94.69 169 ASN A N 1
ATOM 1292 C CA . ASN A 1 169 ? 18.469 13.602 -8.188 1 94.69 169 ASN A CA 1
ATOM 1293 C C . ASN A 1 169 ? 18.516 12.234 -8.859 1 94.69 169 ASN A C 1
ATOM 1295 O O . ASN A 1 169 ? 17.625 11.406 -8.672 1 94.69 169 ASN A O 1
ATOM 1299 N N . ASN A 1 170 ? 19.609 11.938 -9.57 1 90.88 170 ASN A N 1
ATOM 1300 C CA . ASN A 1 170 ? 19.688 10.75 -10.414 1 90.88 170 ASN A CA 1
ATOM 1301 C C . ASN A 1 170 ? 20 9.5 -9.602 1 90.88 170 ASN A C 1
ATOM 1303 O O . ASN A 1 170 ? 19.781 8.383 -10.062 1 90.88 170 ASN A O 1
ATOM 1307 N N . VAL A 1 171 ? 20.547 9.672 -8.43 1 88.62 171 VAL A N 1
ATOM 1308 C CA . VAL A 1 171 ? 20.953 8.508 -7.656 1 88.62 171 VAL A CA 1
ATOM 1309 C C . VAL A 1 171 ? 19.812 8.047 -6.766 1 88.62 171 VAL A C 1
ATOM 1311 O O . VAL A 1 171 ? 19.844 6.934 -6.234 1 88.62 171 VAL A O 1
ATOM 1314 N N . GLY A 1 172 ? 18.797 8.922 -6.559 1 91.06 172 GLY A N 1
ATOM 1315 C CA . GLY A 1 172 ? 17.609 8.406 -5.902 1 91.06 172 GLY A CA 1
ATOM 1316 C C . GLY A 1 172 ? 17.203 9.219 -4.688 1 91.06 172 GLY A C 1
ATOM 1317 O O . GLY A 1 172 ? 16.141 8.969 -4.098 1 91.06 172 GLY A O 1
ATOM 1318 N N . ASP A 1 173 ? 18.031 10.25 -4.27 1 97.12 173 ASP A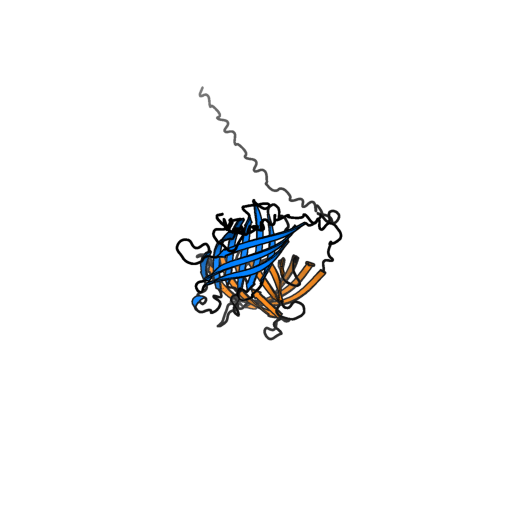 N 1
ATOM 1319 C CA . ASP A 1 173 ? 17.609 11.148 -3.201 1 97.12 173 ASP A CA 1
ATOM 1320 C C . ASP A 1 173 ? 16.422 12.008 -3.643 1 97.12 173 ASP A C 1
ATOM 1322 O O . ASP A 1 173 ? 16.375 12.453 -4.793 1 97.12 173 ASP A O 1
ATOM 1326 N N . ALA A 1 174 ? 15.555 12.258 -2.666 1 98.31 174 ALA A N 1
ATOM 1327 C CA . ALA A 1 174 ? 14.391 13.031 -3.072 1 98.31 174 ALA A CA 1
ATOM 1328 C C . ALA A 1 174 ? 13.805 13.812 -1.894 1 98.31 174 ALA A C 1
ATOM 1330 O O . ALA A 1 174 ? 13.945 13.391 -0.741 1 98.31 174 ALA A O 1
ATOM 1331 N N . ILE A 1 175 ? 13.227 14.969 -2.168 1 98.75 175 ILE A N 1
ATOM 1332 C CA . ILE A 1 175 ? 12.359 15.75 -1.292 1 98.75 175 ILE A CA 1
ATOM 1333 C C . ILE A 1 175 ? 10.938 15.766 -1.848 1 98.75 175 ILE A C 1
ATOM 1335 O O . ILE A 1 175 ? 10.719 16.172 -2.988 1 98.75 175 ILE A O 1
ATOM 1339 N N . VAL A 1 176 ? 10.062 15.289 -1.064 1 98.81 176 VAL A N 1
ATOM 1340 C CA . VAL A 1 176 ? 8.68 15.156 -1.504 1 98.81 176 VAL A CA 1
ATOM 1341 C C . VAL A 1 176 ? 7.766 15.953 -0.574 1 98.81 176 VAL A C 1
ATOM 1343 O O . VAL A 1 176 ? 7.836 15.805 0.649 1 98.81 176 VAL A O 1
ATOM 1346 N N . GLY A 1 177 ? 6.922 16.812 -1.107 1 98.75 177 GLY A N 1
ATOM 1347 C CA . GLY A 1 177 ? 5.898 17.5 -0.333 1 98.75 177 GLY A CA 1
ATOM 1348 C C . GLY A 1 177 ? 4.637 16.672 -0.155 1 98.75 177 GLY A C 1
ATOM 1349 O O . GLY A 1 177 ? 4.199 15.984 -1.086 1 98.75 177 GLY A O 1
ATOM 1350 N N . TYR A 1 178 ? 4.129 16.75 1.019 1 98.69 178 TYR A N 1
ATOM 1351 C CA . TYR A 1 178 ? 2.871 16.078 1.334 1 98.69 178 TYR A CA 1
ATOM 1352 C C . TYR A 1 178 ? 1.827 17.078 1.819 1 98.69 178 TYR A C 1
ATOM 1354 O O . TYR A 1 178 ? 2.133 17.969 2.617 1 98.69 178 TYR A O 1
ATOM 1362 N N . ASN A 1 179 ? 0.631 16.938 1.345 1 98.38 179 ASN A N 1
ATOM 1363 C CA . ASN A 1 179 ? -0.582 17.547 1.872 1 98.38 179 ASN A CA 1
ATOM 1364 C C . ASN A 1 179 ? -1.593 16.5 2.324 1 98.38 179 ASN A C 1
ATOM 1366 O O . ASN A 1 179 ? -2.195 15.82 1.497 1 98.38 179 ASN A O 1
ATOM 1370 N N . LEU A 1 180 ? -1.767 16.453 3.604 1 97.94 180 LEU A N 1
ATOM 1371 C CA . LEU A 1 180 ? -2.652 15.445 4.188 1 97.94 180 LEU A CA 1
ATOM 1372 C C . LEU A 1 180 ? -4.031 16.031 4.461 1 97.94 180 LEU A C 1
ATOM 1374 O O . LEU A 1 180 ? -4.145 17.156 4.953 1 97.94 180 LEU A O 1
ATOM 1378 N N . THR A 1 181 ? -5.035 15.305 4.148 1 97.31 181 THR A N 1
ATOM 1379 C CA . THR A 1 181 ? -6.402 15.516 4.605 1 97.31 181 THR A CA 1
ATOM 1380 C C . THR A 1 181 ? -6.922 14.297 5.359 1 97.31 181 THR A C 1
ATOM 1382 O O . THR A 1 181 ? -7.047 13.211 4.789 1 97.31 181 THR A O 1
ATOM 1385 N N . VAL A 1 182 ? -7.191 14.5 6.633 1 96.5 182 VAL A N 1
ATOM 1386 C CA . VAL A 1 182 ? -7.582 13.383 7.488 1 96.5 182 VAL A CA 1
ATOM 1387 C C . VAL A 1 182 ? -8.883 13.727 8.219 1 96.5 182 VAL A C 1
ATOM 1389 O O . VAL A 1 182 ? -9.062 14.852 8.688 1 96.5 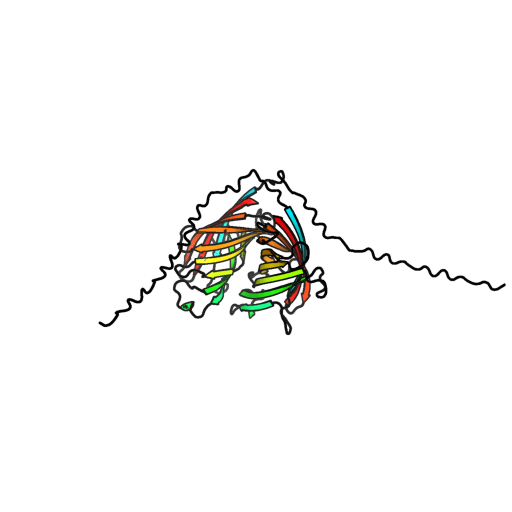182 VAL A O 1
ATOM 1392 N N . ILE A 1 183 ? -9.773 12.734 8.266 1 93.56 183 ILE A N 1
ATOM 1393 C CA . ILE A 1 183 ? -10.953 12.82 9.117 1 93.56 183 ILE A CA 1
ATOM 1394 C C . ILE A 1 183 ? -10.773 11.93 10.344 1 93.56 183 ILE A C 1
ATOM 1396 O O . ILE A 1 183 ? -10.297 10.805 10.234 1 93.56 183 ILE A O 1
ATOM 1400 N N . HIS A 1 184 ? -11.234 12.469 11.422 1 91.25 184 HIS A N 1
ATOM 1401 C CA . HIS A 1 184 ? -11.047 11.727 12.664 1 91.25 184 HIS A CA 1
ATOM 1402 C C . HIS A 1 184 ? -12 12.219 13.75 1 91.25 184 HIS A C 1
ATOM 1404 O O . HIS A 1 184 ? -12.57 13.305 13.633 1 91.25 184 HIS A O 1
ATOM 1410 N N . MET B 1 1 ? 25.234 81.562 1.427 1 32.34 1 MET B N 1
ATOM 1411 C CA . MET B 1 1 ? 24.109 80.812 2.016 1 32.34 1 MET B CA 1
ATOM 1412 C C . MET B 1 1 ? 24.031 79.438 1.463 1 32.34 1 MET B C 1
ATOM 1414 O O . MET B 1 1 ? 23.938 79.188 0.25 1 32.34 1 MET B O 1
ATOM 1418 N N . VAL B 1 2 ? 24.703 78.438 2.156 1 41.09 2 VAL B N 1
ATOM 1419 C CA . VAL B 1 2 ? 25.078 77.062 1.838 1 41.09 2 VAL B CA 1
ATOM 1420 C C . VAL B 1 2 ? 23.828 76.25 1.654 1 41.09 2 VAL B C 1
ATOM 1422 O O . VAL B 1 2 ? 22.891 76.312 2.451 1 41.09 2 VAL B O 1
ATOM 1425 N N . ASN B 1 3 ? 23.422 75.938 0.405 1 40.78 3 ASN B N 1
ATOM 1426 C CA . ASN B 1 3 ? 22.359 75.062 -0.125 1 40.78 3 ASN B CA 1
ATOM 1427 C C . ASN B 1 3 ? 22.469 73.625 0.389 1 40.78 3 ASN B C 1
ATOM 1429 O O . ASN B 1 3 ? 23.391 72.938 0.021 1 40.78 3 ASN B O 1
ATOM 1433 N N . LEU B 1 4 ? 22.234 73.438 1.68 1 40.09 4 LEU B N 1
ATOM 1434 C CA . LEU B 1 4 ? 22.297 72.062 2.275 1 40.09 4 LEU B CA 1
ATOM 1435 C C . LEU B 1 4 ? 21.297 71.125 1.611 1 40.09 4 LEU B C 1
ATOM 1437 O O . LEU B 1 4 ? 20.094 71.375 1.631 1 40.09 4 LEU B O 1
ATOM 1441 N N . SER B 1 5 ? 21.703 70.5 0.505 1 41.66 5 SER B N 1
ATOM 1442 C CA . SER B 1 5 ? 20.984 69.438 -0.224 1 41.66 5 SER B CA 1
ATOM 1443 C C . SER B 1 5 ? 20.625 68.312 0.69 1 41.66 5 SER B C 1
ATOM 1445 O O . SER B 1 5 ? 21.516 67.625 1.271 1 41.66 5 SER B O 1
ATOM 1447 N N . ILE B 1 6 ? 19.578 68.375 1.456 1 42.03 6 ILE B N 1
ATOM 1448 C CA . ILE B 1 6 ? 19.078 67.312 2.314 1 42.03 6 ILE B CA 1
ATOM 1449 C C . ILE B 1 6 ? 18.688 66.062 1.461 1 42.03 6 ILE B C 1
ATOM 1451 O O . ILE B 1 6 ? 17.812 66.188 0.593 1 42.03 6 ILE B O 1
ATOM 1455 N N . SER B 1 7 ? 19.656 65.25 1.065 1 39.34 7 SER B N 1
ATOM 1456 C CA . SER B 1 7 ? 19.391 63.969 0.398 1 39.34 7 SER B CA 1
ATOM 1457 C C . SER B 1 7 ? 18.422 63.125 1.201 1 39.34 7 SER B C 1
ATOM 1459 O O . SER B 1 7 ? 18.656 62.844 2.379 1 39.34 7 SER B O 1
ATOM 1461 N N . PHE B 1 8 ? 17.109 63.156 0.9 1 36.59 8 PHE B N 1
ATOM 1462 C CA . PHE B 1 8 ? 16.016 62.375 1.464 1 36.59 8 PHE B CA 1
ATOM 1463 C C . PHE B 1 8 ? 16.234 60.875 1.199 1 36.59 8 PHE B C 1
ATOM 1465 O O . PHE B 1 8 ? 16.25 60.438 0.046 1 36.59 8 PHE B O 1
ATOM 1472 N N . PHE B 1 9 ? 17.188 60.25 1.926 1 36.25 9 PHE B N 1
ATOM 1473 C CA . PHE B 1 9 ? 17.344 58.781 1.865 1 36.25 9 PHE B CA 1
ATOM 1474 C C . PHE B 1 9 ? 16.016 58.094 2.156 1 36.25 9 PHE B C 1
ATOM 1476 O O . PHE B 1 9 ? 15.422 58.312 3.213 1 36.25 9 PHE B O 1
ATOM 1483 N N . PHE B 1 10 ? 15.195 57.719 1.11 1 34.28 10 PHE B N 1
ATOM 1484 C CA . PHE B 1 10 ? 13.969 56.938 1.147 1 34.28 10 PHE B CA 1
ATOM 1485 C C . PHE B 1 10 ? 14.227 55.562 1.755 1 34.28 10 PHE B C 1
ATOM 1487 O O . PHE B 1 10 ? 15.039 54.812 1.236 1 34.28 10 PHE B O 1
ATOM 1494 N N . VAL B 1 11 ? 14.234 55.469 3.066 1 35.19 11 VAL B N 1
ATOM 1495 C CA . VAL B 1 11 ? 14.273 54.188 3.793 1 35.19 11 VAL B CA 1
ATOM 1496 C C . VAL B 1 11 ? 13.141 53.281 3.305 1 35.19 11 VAL B C 1
ATOM 1498 O O . VAL B 1 11 ? 11.961 53.625 3.463 1 35.19 11 VAL B O 1
ATOM 1501 N N . PHE B 1 12 ? 13.344 52.531 2.186 1 35.97 12 PHE B N 1
ATOM 1502 C CA . PHE B 1 12 ? 12.438 51.469 1.765 1 35.97 12 PHE B CA 1
ATOM 1503 C C . PHE B 1 12 ? 12.211 50.469 2.896 1 35.97 12 PHE B C 1
ATOM 1505 O O . PHE B 1 12 ? 13.133 49.781 3.324 1 35.97 12 PHE B O 1
ATOM 1512 N N . LEU B 1 13 ? 11.312 50.781 3.84 1 33.38 13 LEU B N 1
ATOM 1513 C CA . LEU B 1 13 ? 10.828 49.844 4.848 1 33.38 13 LEU B CA 1
ATOM 1514 C C . LEU B 1 13 ? 10.281 48.562 4.195 1 33.38 13 LEU B C 1
ATOM 1516 O O . LEU B 1 13 ? 9.273 48.625 3.494 1 33.38 13 LEU B O 1
ATOM 1520 N N . LEU B 1 14 ? 11.156 47.688 3.707 1 36.22 14 LEU B N 1
ATOM 1521 C CA . LEU B 1 14 ? 10.734 46.344 3.314 1 36.22 14 LEU B CA 1
ATOM 1522 C C . LEU B 1 14 ? 9.914 45.688 4.422 1 36.22 14 LEU B C 1
ATOM 1524 O O . LEU B 1 14 ? 10.414 45.469 5.52 1 36.22 14 LEU B O 1
ATOM 1528 N N . THR B 1 15 ? 8.625 46.031 4.52 1 35.59 15 THR B N 1
ATOM 1529 C CA . THR B 1 15 ? 7.688 45.344 5.395 1 35.59 15 THR B CA 1
ATOM 1530 C C . THR B 1 15 ? 7.754 43.812 5.176 1 35.59 15 THR B C 1
ATOM 1532 O O . THR B 1 15 ? 7.594 43.344 4.051 1 35.59 15 THR B O 1
ATOM 1535 N N . ALA B 1 16 ? 8.664 43.188 5.812 1 36.34 16 ALA B N 1
ATOM 1536 C CA . ALA B 1 16 ? 8.648 41.719 5.941 1 36.34 16 ALA B CA 1
ATOM 1537 C C . ALA B 1 16 ? 7.246 41.219 6.277 1 36.34 16 ALA B C 1
ATOM 1539 O O . ALA B 1 16 ? 6.652 41.625 7.273 1 36.34 16 ALA B O 1
ATOM 1540 N N . LEU B 1 17 ? 6.418 41 5.27 1 33.75 17 LEU B N 1
ATOM 1541 C CA . LEU B 1 17 ? 5.152 40.312 5.512 1 33.75 17 LEU B CA 1
ATOM 1542 C C . LEU B 1 17 ? 5.379 39 6.297 1 33.75 17 LEU B C 1
ATOM 1544 O O . LEU B 1 17 ? 6.23 38.188 5.934 1 33.75 17 LEU B O 1
ATOM 1548 N N . PRO B 1 18 ? 5.164 39 7.562 1 31.84 18 PRO B N 1
ATOM 1549 C CA . PRO B 1 18 ? 5.281 37.781 8.359 1 31.84 18 PRO B CA 1
ATOM 1550 C C . PRO B 1 18 ? 4.477 36.625 7.785 1 31.84 18 PRO B C 1
ATOM 1552 O O . PRO B 1 18 ? 3.297 36.781 7.469 1 31.84 18 PRO B O 1
ATOM 1555 N N . TRP B 1 19 ? 5.055 35.781 6.93 1 33.38 19 TRP B N 1
ATOM 1556 C CA . TRP B 1 19 ? 4.445 34.5 6.551 1 33.38 19 TRP B CA 1
ATOM 1557 C C . TRP B 1 19 ? 4.055 33.719 7.789 1 33.38 19 TRP B C 1
ATOM 1559 O O . TRP B 1 19 ? 4.457 32.562 7.941 1 33.38 19 TRP B O 1
ATOM 1569 N N . THR B 1 20 ? 3.932 34.344 8.938 1 30.19 20 THR B N 1
ATOM 1570 C CA . THR B 1 20 ? 3.566 33.469 10.023 1 30.19 20 THR B CA 1
ATOM 1571 C C . THR B 1 20 ? 2.197 32.844 9.781 1 30.19 20 THR B C 1
ATOM 1573 O O . THR B 1 20 ? 1.167 33.469 10.031 1 30.19 20 THR B O 1
ATOM 1576 N N . ARG B 1 21 ? 1.795 32.375 8.68 1 32.34 21 ARG B N 1
ATOM 1577 C CA . ARG B 1 21 ? 0.44 31.844 8.797 1 32.34 21 ARG B CA 1
ATOM 1578 C C . ARG B 1 21 ? 0.366 30.766 9.875 1 32.34 21 ARG B C 1
ATOM 1580 O O . ARG B 1 21 ? 1.111 29.797 9.836 1 32.34 21 ARG B O 1
ATOM 1587 N N . THR B 1 22 ? -0.049 31.172 11.125 1 28.56 22 THR B N 1
ATOM 1588 C CA . THR B 1 22 ? -0.5 30.266 12.188 1 28.56 22 THR B CA 1
ATOM 1589 C C . THR B 1 22 ? -1.365 29.156 11.617 1 28.56 22 THR B C 1
ATOM 1591 O O . THR B 1 22 ? -2.215 29.391 10.758 1 28.56 22 THR B O 1
ATOM 1594 N N . LEU B 1 23 ? -0.873 27.953 11.594 1 32.84 23 LEU B N 1
ATOM 1595 C CA . LEU B 1 23 ? -1.666 26.75 11.352 1 32.84 23 LEU B CA 1
ATOM 1596 C C . LEU B 1 23 ? -2.928 26.766 12.211 1 32.84 23 LEU B C 1
ATOM 1598 O O . LEU B 1 23 ? -2.871 26.469 13.406 1 32.84 23 LEU B O 1
ATOM 1602 N N . ASP B 1 24 ? -3.752 27.766 12.18 1 30.36 24 ASP B N 1
ATOM 1603 C CA . ASP B 1 24 ? -5.055 27.688 12.836 1 30.36 24 ASP B CA 1
ATOM 1604 C C . ASP B 1 24 ? -5.797 26.422 12.414 1 30.36 24 ASP B C 1
ATOM 1606 O O . ASP B 1 24 ? -6.098 26.234 11.234 1 30.36 24 ASP B O 1
ATOM 1610 N N . ALA B 1 25 ? -5.566 25.375 13.117 1 35.97 25 ALA B N 1
ATOM 1611 C CA . ALA B 1 25 ? -6.461 24.234 12.961 1 35.97 25 ALA B CA 1
ATOM 1612 C C . ALA B 1 25 ? -7.898 24.625 13.289 1 35.97 25 ALA B C 1
ATOM 1614 O O . ALA B 1 25 ? -8.242 24.828 14.461 1 35.97 25 ALA B O 1
ATOM 1615 N N . LYS B 1 26 ? -8.562 25.516 12.531 1 37.56 26 LYS B N 1
ATOM 1616 C CA . LYS B 1 26 ? -10 25.672 12.75 1 37.56 26 LYS B CA 1
ATOM 1617 C C . LYS B 1 26 ? -10.695 24.312 12.797 1 37.56 26 LYS B C 1
ATOM 1619 O O . LYS B 1 26 ? -10.562 23.5 11.867 1 37.56 26 LYS B O 1
ATOM 1624 N N . LYS B 1 27 ? -11.07 23.844 14.016 1 38.94 27 LYS B N 1
ATOM 1625 C CA . LYS B 1 27 ? -11.914 22.672 14.281 1 38.94 27 LYS B CA 1
ATOM 1626 C C . LYS B 1 27 ? -13.242 22.781 13.539 1 38.94 27 LYS B C 1
ATOM 1628 O O . LYS B 1 27 ? -14.148 23.5 13.969 1 38.94 27 LYS B O 1
ATOM 1633 N N . THR B 1 28 ? -13.344 22.938 12.227 1 32.59 28 THR B N 1
ATOM 1634 C CA . THR B 1 28 ? -14.664 22.797 11.633 1 32.59 28 THR B CA 1
ATOM 1635 C C . THR B 1 28 ? -15.281 21.453 12.016 1 32.59 28 THR B C 1
ATOM 1637 O O . THR B 1 28 ? -14.727 20.391 11.719 1 32.59 28 THR B O 1
ATOM 1640 N N . VAL B 1 29 ? -15.984 21.5 13.195 1 32.75 29 VAL B N 1
ATOM 1641 C CA . VAL B 1 29 ? -16.844 20.375 13.562 1 32.75 29 VAL B CA 1
ATOM 1642 C C . VAL B 1 29 ? -17.672 19.938 12.359 1 32.75 29 VAL B C 1
ATOM 1644 O O . VAL B 1 29 ? -18.484 20.719 11.844 1 32.75 29 VAL B O 1
ATOM 1647 N N . ILE B 1 30 ? -17.203 19.25 11.438 1 34.97 30 ILE B N 1
ATOM 1648 C CA . ILE B 1 30 ? -18.062 18.562 10.469 1 34.97 30 ILE B CA 1
ATOM 1649 C C . ILE B 1 30 ? -19.094 17.719 11.203 1 34.97 30 ILE B C 1
ATOM 1651 O O . ILE B 1 30 ? -18.766 16.656 11.766 1 34.97 30 ILE B O 1
ATOM 1655 N N . CYS B 1 31 ? -19.844 18.25 12.25 1 35.97 31 CYS B N 1
ATOM 1656 C CA . CYS B 1 31 ? -20.922 17.5 12.883 1 35.97 31 CYS B CA 1
ATOM 1657 C C . CYS B 1 31 ? -21.547 16.5 11.906 1 35.97 31 CYS B C 1
ATOM 1659 O O . CYS B 1 31 ? -21.25 16.531 10.711 1 35.97 31 CYS B O 1
ATOM 1661 N N . ARG B 1 32 ? -23.078 16.375 11.977 1 36 32 ARG B N 1
ATOM 1662 C CA . ARG B 1 32 ? -24.25 15.586 11.625 1 36 32 ARG B CA 1
ATOM 1663 C C . ARG B 1 32 ? -24.375 15.422 10.117 1 36 32 ARG B C 1
ATOM 1665 O O . ARG B 1 32 ? -24.844 14.391 9.633 1 36 32 ARG B O 1
ATOM 1672 N N . ARG B 1 33 ? -24.5 16.594 9.461 1 35.84 33 ARG B N 1
ATOM 1673 C CA . ARG B 1 33 ? -24.984 16.625 8.086 1 35.84 33 ARG B CA 1
ATOM 1674 C C . ARG B 1 33 ? -24.031 15.898 7.148 1 35.84 33 ARG B C 1
ATOM 1676 O O . ARG B 1 33 ? -24.406 15.5 6.043 1 35.84 33 ARG B O 1
ATOM 1683 N N . HIS B 1 34 ? -22.734 16.047 7.449 1 36.72 34 HIS B N 1
ATOM 1684 C CA . HIS B 1 34 ? -21.922 15.352 6.453 1 36.72 34 HIS B CA 1
ATOM 1685 C C . HIS B 1 34 ? -21.891 13.852 6.727 1 36.72 34 HIS B C 1
ATOM 1687 O O . HIS B 1 34 ? -20.828 13.297 7.012 1 36.72 34 HIS B O 1
ATOM 1693 N N . CYS B 1 35 ? -22.609 13.398 7.656 1 45.88 35 CYS B N 1
ATOM 1694 C CA . CYS B 1 35 ? -22.984 12.031 7.312 1 45.88 35 CYS B CA 1
ATOM 1695 C C . CYS B 1 35 ? -23 11.828 5.801 1 45.88 35 CYS B C 1
ATOM 1697 O O . CYS B 1 35 ? -24.031 11.969 5.156 1 45.88 35 CYS B O 1
ATOM 1699 N N . ARG B 1 36 ? -22.109 12.641 5.25 1 50.69 36 ARG B N 1
ATOM 1700 C CA . ARG B 1 36 ? -21.984 12.594 3.799 1 50.69 36 ARG B CA 1
ATOM 1701 C C . ARG B 1 36 ? -22.359 11.219 3.262 1 50.69 36 ARG B C 1
ATOM 1703 O O . ARG B 1 36 ? -22.094 10.195 3.904 1 50.69 36 ARG B O 1
ATOM 1710 N N . LYS B 1 37 ? -23.422 11.328 2.623 1 66.5 37 LYS B N 1
ATOM 1711 C CA . LYS B 1 37 ? -23.938 10.188 1.874 1 66.5 37 LYS B CA 1
ATOM 1712 C C . LYS B 1 37 ? -22.812 9.25 1.442 1 66.5 37 LYS B C 1
ATOM 1714 O O . LYS B 1 37 ? -21.859 9.68 0.789 1 66.5 37 LYS B O 1
ATOM 1719 N N . GLN B 1 38 ? -22.656 8.32 2.363 1 82.88 38 GLN B N 1
ATOM 1720 C CA . GLN B 1 38 ? -21.734 7.258 1.974 1 82.88 38 GLN B CA 1
ATOM 1721 C C . GLN B 1 38 ? -22.312 6.406 0.851 1 82.88 38 GLN B C 1
ATOM 1723 O O . GLN B 1 38 ? -23.516 6.133 0.833 1 82.88 38 GLN B O 1
ATOM 1728 N N . THR B 1 39 ? -21.516 6.262 -0.12 1 89.5 39 THR B N 1
ATOM 1729 C CA . THR B 1 39 ? -21.844 5.391 -1.247 1 89.5 39 THR B CA 1
ATOM 1730 C C . THR B 1 39 ? -21.266 3.992 -1.028 1 89.5 39 THR B C 1
ATOM 1732 O O . THR B 1 39 ? -20.141 3.842 -0.572 1 89.5 39 THR B O 1
ATOM 1735 N N . VAL B 1 40 ? -22.156 3.029 -1.256 1 94.38 40 VAL B N 1
ATOM 1736 C CA . VAL B 1 40 ? -21.672 1.65 -1.278 1 94.38 40 VAL B CA 1
ATOM 1737 C C . VAL B 1 40 ? -21.375 1.23 -2.715 1 94.38 40 VAL B C 1
ATOM 1739 O O . VAL B 1 40 ? -22.234 1.343 -3.594 1 94.38 40 VAL B O 1
ATOM 1742 N N . THR B 1 41 ? -20.203 0.802 -2.953 1 96.5 41 THR B N 1
ATOM 1743 C CA . THR B 1 41 ? -19.797 0.336 -4.273 1 96.5 41 THR B CA 1
ATOM 1744 C C . THR B 1 41 ? -19.359 -1.125 -4.219 1 96.5 41 THR B C 1
ATOM 1746 O O . THR B 1 41 ? -18.625 -1.526 -3.312 1 96.5 41 THR B O 1
ATOM 1749 N N . LYS B 1 42 ? -19.875 -1.899 -5.145 1 96.88 42 LYS B N 1
ATOM 1750 C CA . LYS B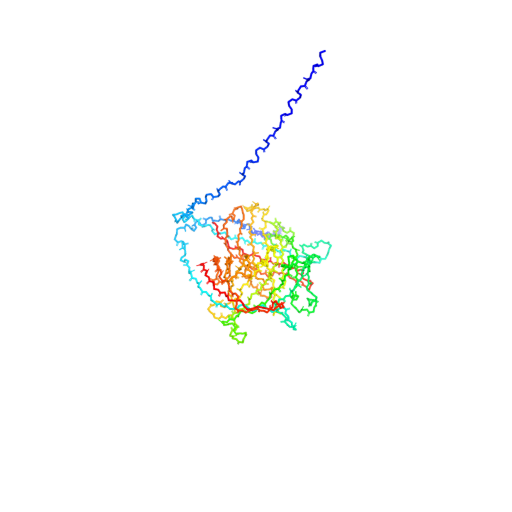 1 42 ? -19.453 -3.287 -5.312 1 96.88 42 LYS B CA 1
ATOM 1751 C C . LYS B 1 42 ? -18.703 -3.479 -6.625 1 96.88 42 LYS B C 1
ATOM 1753 O O . LYS B 1 42 ? -19.156 -3.023 -7.68 1 96.88 42 LYS B O 1
ATOM 1758 N N . ILE B 1 43 ? -17.578 -4.137 -6.594 1 97.5 43 ILE B N 1
ATOM 1759 C CA . ILE B 1 43 ? -16.75 -4.379 -7.77 1 97.5 43 ILE B CA 1
ATOM 1760 C C . ILE B 1 43 ? -16.297 -5.836 -7.785 1 97.5 43 ILE B C 1
ATOM 1762 O O . ILE B 1 43 ? -15.945 -6.395 -6.746 1 97.5 43 ILE B O 1
ATOM 1766 N N . GLN B 1 44 ? -16.297 -6.395 -8.969 1 98 44 GLN B N 1
ATOM 1767 C CA . GLN B 1 44 ? -15.773 -7.746 -9.156 1 98 44 GLN B CA 1
ATOM 1768 C C . GLN B 1 44 ? -14.648 -7.762 -10.18 1 98 44 GLN B C 1
ATOM 1770 O O . GLN B 1 44 ? -14.734 -7.105 -11.219 1 98 44 GLN B O 1
ATOM 1775 N N . PHE B 1 45 ? -13.609 -8.484 -9.891 1 98.5 45 PHE B N 1
ATOM 1776 C CA . PHE B 1 45 ? -12.508 -8.68 -10.828 1 98.5 45 PHE B CA 1
ATOM 1777 C C . PHE B 1 45 ? -11.742 -9.953 -10.492 1 98.5 45 PHE B C 1
ATOM 1779 O O . PHE B 1 45 ? -12.023 -10.617 -9.492 1 98.5 45 PHE B O 1
ATOM 1786 N N . TYR B 1 46 ? -10.828 -10.281 -11.383 1 98.75 46 TYR B N 1
ATOM 1787 C CA . TYR B 1 46 ? -9.969 -11.438 -11.188 1 98.75 46 TYR B CA 1
ATOM 1788 C C . TYR B 1 46 ? -8.5 -11.031 -11.18 1 98.75 46 TYR B C 1
ATOM 1790 O O . TYR B 1 46 ? -8.047 -10.297 -12.055 1 98.75 46 TYR B O 1
ATOM 1798 N N . PHE B 1 47 ? -7.902 -11.531 -10.227 1 97.06 47 PHE B N 1
ATOM 1799 C CA . PHE B 1 47 ? -6.488 -11.344 -9.914 1 97.06 47 PHE B CA 1
ATOM 1800 C C . PHE B 1 47 ? -5.656 -12.492 -10.469 1 97.06 47 PHE B C 1
ATOM 1802 O O . PHE B 1 47 ? -5.934 -13.656 -10.195 1 97.06 47 PHE B O 1
ATOM 1809 N N . HIS B 1 48 ? -4.547 -12.148 -11.352 1 98.62 48 HIS B N 1
ATOM 1810 C CA . HIS B 1 48 ? -3.688 -13.172 -11.93 1 98.62 48 HIS B CA 1
ATOM 1811 C C . HIS B 1 48 ? -2.281 -13.109 -11.344 1 98.62 48 HIS B C 1
ATOM 1813 O O . HIS B 1 48 ? -1.512 -12.195 -11.656 1 98.62 48 HIS B O 1
ATOM 1819 N N . ASP B 1 49 ? -1.963 -14.039 -10.516 1 98.5 49 ASP B N 1
ATOM 1820 C CA . ASP B 1 49 ? -0.652 -14.148 -9.883 1 98.5 49 ASP B CA 1
ATOM 1821 C C . ASP B 1 49 ? 0.21 -15.203 -10.578 1 98.5 49 ASP B C 1
ATOM 1823 O O . ASP B 1 49 ? -0.059 -16.391 -10.469 1 98.5 49 ASP B O 1
ATOM 1827 N N . THR B 1 50 ? 1.234 -14.742 -11.281 1 98.19 50 THR B N 1
ATOM 1828 C CA . THR B 1 50 ? 2.152 -15.625 -11.992 1 98.19 50 THR B CA 1
ATOM 1829 C C . THR B 1 50 ? 3.561 -15.523 -11.414 1 98.19 50 THR B C 1
ATOM 1831 O O . THR B 1 50 ? 4.191 -14.461 -11.484 1 98.19 50 THR B O 1
ATOM 1834 N N . ILE B 1 51 ? 4.062 -16.641 -10.883 1 96.12 51 ILE B N 1
ATOM 1835 C CA . ILE B 1 51 ? 5.371 -16.594 -10.234 1 96.12 51 ILE B CA 1
ATOM 1836 C C . ILE B 1 51 ? 6.383 -17.375 -11.07 1 96.12 51 ILE B C 1
ATOM 1838 O O . ILE B 1 51 ? 7.566 -17.438 -10.734 1 96.12 51 ILE B O 1
ATOM 1842 N N . THR B 1 52 ? 5.965 -17.938 -12.125 1 92.44 52 THR B N 1
ATOM 1843 C CA . THR B 1 52 ? 6.816 -18.75 -13 1 92.44 52 THR B CA 1
ATOM 1844 C C . THR B 1 52 ? 6.961 -18.094 -14.367 1 92.44 52 THR B C 1
ATOM 1846 O O . THR B 1 52 ? 6.258 -17.125 -14.68 1 92.44 52 THR B O 1
ATOM 1849 N N . GLY B 1 53 ? 7.938 -18.625 -15.148 1 90.12 53 GLY B N 1
ATOM 1850 C CA . GLY B 1 53 ? 8.094 -18.172 -16.531 1 90.12 53 GLY B CA 1
ATOM 1851 C C . GLY B 1 53 ? 9.023 -16.984 -16.656 1 90.12 53 GLY B C 1
ATOM 1852 O O . GLY B 1 53 ? 9.742 -16.641 -15.719 1 90.12 53 GLY B O 1
ATOM 1853 N N . LYS B 1 54 ? 8.969 -16.344 -17.859 1 89.44 54 LYS B N 1
ATOM 1854 C CA . LYS B 1 54 ? 9.93 -15.305 -18.219 1 89.44 54 LYS B CA 1
ATOM 1855 C C . LYS B 1 54 ? 9.523 -13.961 -17.641 1 89.44 54 LYS B C 1
ATOM 1857 O O . LYS B 1 54 ? 10.383 -13.141 -17.297 1 89.44 54 LYS B O 1
ATOM 1862 N N . ASN B 1 55 ? 8.234 -13.773 -17.562 1 90.44 55 ASN B N 1
ATOM 1863 C CA . ASN B 1 55 ? 7.738 -12.492 -17.078 1 90.44 55 ASN B CA 1
ATOM 1864 C C . ASN B 1 55 ? 6.75 -12.68 -15.93 1 90.44 55 ASN B C 1
ATOM 1866 O O . ASN B 1 55 ? 5.57 -12.352 -16.062 1 90.44 55 ASN B O 1
ATOM 1870 N N . PRO B 1 56 ? 7.336 -13.141 -14.836 1 97.31 56 PRO B N 1
ATOM 1871 C CA . PRO B 1 56 ? 6.414 -13.328 -13.711 1 97.31 56 PRO B CA 1
ATOM 1872 C C . PRO B 1 56 ? 5.832 -12.008 -13.203 1 97.31 56 PRO B C 1
ATOM 1874 O O . PRO B 1 56 ? 6.5 -10.977 -13.25 1 97.31 56 PRO B O 1
ATOM 1877 N N . SER B 1 57 ? 4.566 -12.016 -12.789 1 98.31 57 SER B N 1
ATOM 1878 C CA . SER B 1 57 ? 3.924 -10.828 -12.227 1 98.31 57 SER B CA 1
ATOM 1879 C C . SER B 1 57 ? 4.234 -10.688 -10.734 1 98.31 57 SER B C 1
ATOM 1881 O O . SER B 1 57 ? 3.955 -9.648 -10.133 1 98.31 57 SER B O 1
ATOM 1883 N N . ALA B 1 58 ? 4.742 -11.727 -10.125 1 98.44 58 ALA B N 1
ATOM 1884 C CA . ALA B 1 58 ? 5.191 -11.719 -8.734 1 98.44 58 ALA B CA 1
ATOM 1885 C C . ALA B 1 58 ? 6.555 -12.391 -8.586 1 98.44 58 ALA B C 1
ATOM 1887 O O . ALA B 1 58 ? 6.836 -13.383 -9.266 1 98.44 58 ALA B O 1
ATOM 1888 N N . ILE B 1 59 ? 7.363 -11.836 -7.711 1 98 59 ILE B N 1
ATOM 1889 C CA . ILE B 1 59 ? 8.711 -12.367 -7.531 1 98 59 ILE B CA 1
ATOM 1890 C C . ILE B 1 59 ? 9.062 -12.383 -6.047 1 98 59 ILE B C 1
ATOM 1892 O O . ILE B 1 59 ? 8.758 -11.445 -5.316 1 98 59 ILE B O 1
ATOM 1896 N N . LYS B 1 60 ? 9.688 -13.469 -5.645 1 97.44 60 LYS B N 1
ATOM 1897 C CA . LYS B 1 60 ? 10.18 -13.555 -4.273 1 97.44 60 LYS B CA 1
ATOM 1898 C C . LYS B 1 60 ? 11.398 -12.656 -4.074 1 97.44 60 LYS B C 1
ATOM 1900 O O . LYS B 1 60 ? 12.344 -12.695 -4.863 1 97.44 60 LYS B O 1
ATOM 1905 N N . VAL B 1 61 ? 11.352 -11.969 -2.953 1 98.12 61 VAL B N 1
ATOM 1906 C CA . VAL B 1 61 ? 12.43 -11 -2.777 1 98.12 61 VAL B CA 1
ATOM 1907 C C . VAL B 1 61 ? 13.188 -11.297 -1.483 1 98.12 61 VAL B C 1
ATOM 1909 O O . VAL B 1 61 ? 14.297 -10.797 -1.277 1 98.12 61 VAL B O 1
ATOM 1912 N N . ALA B 1 62 ? 12.633 -12.062 -0.576 1 97.94 62 ALA B N 1
ATOM 1913 C CA . ALA B 1 62 ? 13.273 -12.414 0.688 1 97.94 62 ALA B CA 1
ATOM 1914 C C . ALA B 1 62 ? 12.734 -13.734 1.228 1 97.94 62 ALA B C 1
ATOM 1916 O O . ALA B 1 62 ? 11.609 -14.125 0.927 1 97.94 62 ALA B O 1
ATOM 1917 N N . GLU B 1 63 ? 13.547 -14.445 1.962 1 97.44 63 GLU B N 1
ATOM 1918 C CA . GLU B 1 63 ? 13.164 -15.656 2.684 1 97.44 63 GLU B CA 1
ATOM 1919 C C . GLU B 1 63 ? 14.086 -15.906 3.873 1 97.44 63 GLU B C 1
ATOM 1921 O O . GLU B 1 63 ? 15.266 -15.531 3.842 1 97.44 63 GLU B O 1
ATOM 1926 N N . ALA B 1 64 ? 13.5 -16.469 4.852 1 97 64 ALA B N 1
ATOM 1927 C CA . ALA B 1 64 ? 14.336 -16.922 5.961 1 97 64 ALA B CA 1
ATOM 1928 C C . ALA B 1 64 ? 15.109 -18.172 5.59 1 97 64 ALA B C 1
ATOM 1930 O O . ALA B 1 64 ? 14.68 -18.938 4.727 1 97 64 ALA B O 1
ATOM 1931 N N . PRO B 1 65 ? 16.156 -18.391 6.27 1 95.94 65 PRO B N 1
ATOM 1932 C CA . PRO B 1 65 ? 16.938 -19.594 5.992 1 95.94 65 PRO B CA 1
ATOM 1933 C C . PRO B 1 65 ? 16.109 -20.875 6.148 1 95.94 65 PRO B C 1
ATOM 1935 O O . PRO B 1 65 ? 16.328 -21.859 5.43 1 95.94 65 PRO B O 1
ATOM 1938 N N . SER B 1 66 ? 15.125 -20.828 6.957 1 96.56 66 SER B N 1
ATOM 1939 C CA . SER B 1 66 ? 14.344 -22.016 7.254 1 96.56 66 SER B CA 1
ATOM 1940 C C . SER B 1 66 ? 13.125 -22.125 6.344 1 96.56 66 SER B C 1
ATOM 1942 O O . SER B 1 66 ? 12.414 -23.125 6.363 1 96.56 66 SER B O 1
ATOM 1944 N N . SER B 1 67 ? 12.938 -21.094 5.523 1 96.38 67 SER B N 1
ATOM 1945 C CA . SER B 1 67 ? 11.711 -21.062 4.738 1 96.38 67 SER B CA 1
ATOM 1946 C C . SER B 1 67 ? 11.648 -22.219 3.748 1 96.38 67 SER B C 1
ATOM 1948 O O . SER B 1 67 ? 10.57 -22.75 3.475 1 96.38 67 SER B O 1
ATOM 1950 N N . ALA B 1 68 ? 12.727 -22.625 3.24 1 92.81 68 ALA B N 1
ATOM 1951 C CA . ALA B 1 68 ? 12.773 -23.688 2.232 1 92.81 68 ALA B CA 1
ATOM 1952 C C . ALA B 1 68 ? 12.305 -25.016 2.812 1 92.81 68 ALA B C 1
ATOM 1954 O O . ALA B 1 68 ? 11.812 -25.875 2.084 1 92.81 68 ALA B O 1
ATOM 1955 N N . ASN B 1 69 ? 12.391 -25.141 4.059 1 95.25 69 ASN B N 1
ATOM 1956 C CA . ASN B 1 69 ? 12 -26.375 4.723 1 95.25 69 ASN B CA 1
ATOM 1957 C C . ASN B 1 69 ? 10.617 -26.266 5.359 1 95.25 69 ASN B C 1
ATOM 1959 O O . ASN B 1 69 ? 10.148 -27.203 6 1 95.25 69 ASN B O 1
ATOM 1963 N N . SER B 1 70 ? 10.102 -25.172 5.207 1 95.62 70 SER B N 1
ATOM 1964 C CA . SER B 1 70 ? 8.773 -24.953 5.777 1 95.62 70 SER B CA 1
ATOM 1965 C C . SER B 1 70 ? 7.68 -25.422 4.816 1 95.62 70 SER B C 1
ATOM 1967 O O . SER B 1 70 ? 7.664 -25.016 3.648 1 95.62 70 SER B O 1
ATOM 1969 N N . PRO B 1 71 ? 6.766 -26.234 5.297 1 95.31 71 PRO B N 1
ATOM 1970 C CA . PRO B 1 71 ? 5.668 -26.641 4.422 1 95.31 71 PRO B CA 1
ATOM 1971 C C . PRO B 1 71 ? 4.746 -25.484 4.047 1 95.31 71 PRO B C 1
ATOM 1973 O O . PRO B 1 71 ? 3.93 -25.609 3.131 1 95.31 71 PRO B O 1
ATOM 1976 N N . THR B 1 72 ? 4.824 -24.359 4.711 1 96.12 72 THR B N 1
ATOM 1977 C CA . THR B 1 72 ? 3.941 -23.234 4.453 1 96.12 72 THR B CA 1
ATOM 1978 C C . THR B 1 72 ? 4.715 -22.078 3.826 1 96.12 72 THR B C 1
ATOM 1980 O O . THR B 1 72 ? 4.172 -20.984 3.654 1 96.12 72 THR B O 1
ATOM 1983 N N . LEU B 1 73 ? 5.961 -22.281 3.629 1 96.12 73 LEU B N 1
ATOM 1984 C CA . LEU B 1 73 ? 6.848 -21.234 3.125 1 96.12 73 LEU B CA 1
ATOM 1985 C C . LEU B 1 73 ? 6.938 -20.078 4.109 1 96.12 73 LEU B C 1
ATOM 1987 O O . LEU B 1 73 ? 7.152 -18.922 3.705 1 96.12 73 LEU B O 1
ATOM 1991 N N . PHE B 1 74 ? 6.77 -20.375 5.418 1 98.12 74 PHE B N 1
ATOM 1992 C CA . PHE B 1 74 ? 6.805 -19.359 6.461 1 98.12 74 PHE B CA 1
ATOM 1993 C C . PHE B 1 74 ? 8.086 -18.547 6.375 1 98.12 74 PHE B C 1
ATOM 1995 O O . PHE B 1 74 ? 9.18 -19.094 6.277 1 98.12 74 PHE B O 1
ATOM 2002 N N . GLY B 1 75 ? 7.887 -17.219 6.242 1 98.31 75 GLY B N 1
ATOM 2003 C CA . GLY B 1 75 ? 9.062 -16.359 6.262 1 98.31 75 GLY B CA 1
ATOM 2004 C C . GLY B 1 75 ? 9.477 -15.891 4.883 1 98.31 75 GLY B C 1
ATOM 2005 O O . GLY B 1 75 ? 10.547 -15.297 4.719 1 98.31 75 GLY B O 1
ATOM 2006 N N . THR B 1 76 ? 8.664 -16.125 3.834 1 98.06 76 THR B N 1
ATOM 2007 C CA . THR B 1 76 ? 8.961 -15.617 2.5 1 98.06 76 THR B CA 1
ATOM 2008 C C . THR B 1 76 ? 8.227 -14.305 2.248 1 98.06 76 THR B C 1
ATOM 2010 O O . THR B 1 76 ? 7.164 -14.062 2.822 1 98.06 76 THR B O 1
ATOM 2013 N N . VAL B 1 77 ? 8.844 -13.414 1.441 1 98.56 77 VAL B N 1
ATOM 2014 C CA . VAL B 1 77 ? 8.266 -12.148 0.996 1 98.56 77 VAL B CA 1
ATOM 2015 C C . VAL B 1 77 ? 8.336 -12.055 -0.527 1 98.56 77 VAL B C 1
ATOM 2017 O O . VAL B 1 77 ? 9.383 -12.32 -1.124 1 98.56 77 VAL B O 1
ATOM 2020 N N . SER B 1 78 ? 7.211 -11.711 -1.115 1 98.56 78 SER B N 1
ATOM 2021 C CA . SER B 1 78 ? 7.137 -11.523 -2.561 1 98.56 78 SER B CA 1
ATOM 2022 C C . SER B 1 78 ? 6.574 -10.148 -2.908 1 98.56 78 SER B C 1
ATOM 2024 O O . SER B 1 78 ? 5.781 -9.586 -2.148 1 98.56 78 SER B O 1
ATOM 2026 N N . ILE B 1 79 ? 7.031 -9.609 -4.023 1 98.81 79 ILE B N 1
ATOM 2027 C CA . ILE B 1 79 ? 6.469 -8.398 -4.605 1 98.81 79 ILE B CA 1
ATOM 2028 C C . ILE B 1 79 ? 5.664 -8.75 -5.855 1 98.81 79 ILE B C 1
ATOM 2030 O O . ILE B 1 79 ? 6.094 -9.57 -6.664 1 98.81 79 ILE B O 1
ATOM 2034 N N . ALA B 1 80 ? 4.512 -8.055 -5.926 1 98.81 80 ALA B N 1
ATOM 2035 C CA . ALA B 1 80 ? 3.6 -8.398 -7.016 1 98.81 80 ALA B CA 1
ATOM 2036 C C . ALA B 1 80 ? 3.182 -7.156 -7.793 1 98.81 80 ALA B C 1
ATOM 2038 O O . ALA B 1 80 ? 3.08 -6.066 -7.227 1 98.81 80 ALA B O 1
ATOM 2039 N N . ASP B 1 81 ? 2.988 -7.266 -9.047 1 98.88 81 ASP B N 1
ATOM 2040 C CA . ASP B 1 81 ? 2.287 -6.414 -10.008 1 98.88 81 ASP B CA 1
ATOM 2041 C C . ASP B 1 81 ? 1.343 -7.238 -10.883 1 98.88 81 ASP B C 1
ATOM 2043 O O . ASP B 1 81 ? 1.572 -7.383 -12.086 1 98.88 81 ASP B O 1
ATOM 2047 N N . ASP B 1 82 ? 0.247 -7.695 -10.266 1 98.81 82 ASP B N 1
ATOM 2048 C CA . ASP B 1 82 ? -0.637 -8.688 -10.875 1 98.81 82 ASP B CA 1
ATOM 2049 C C . ASP B 1 82 ? -1.738 -8.016 -11.688 1 98.81 82 ASP B C 1
ATOM 2051 O O . ASP B 1 82 ? -2.414 -7.105 -11.203 1 98.81 82 ASP B O 1
ATOM 2055 N N . PRO B 1 83 ? -1.956 -8.484 -12.891 1 98.81 83 PRO B N 1
ATOM 2056 C CA . PRO B 1 83 ? -3.084 -7.914 -13.633 1 98.81 83 PRO B CA 1
ATOM 2057 C C . PRO B 1 83 ? -4.434 -8.289 -13.031 1 98.81 83 PRO B C 1
ATOM 2059 O O . PRO B 1 83 ? -4.594 -9.383 -12.492 1 98.81 83 PRO B O 1
ATOM 2062 N N . LEU B 1 84 ? -5.332 -7.34 -13.117 1 98.81 84 LEU B N 1
ATOM 2063 C CA . LEU B 1 84 ? -6.742 -7.559 -12.82 1 98.81 84 LEU B CA 1
ATOM 2064 C C . LEU B 1 84 ? -7.566 -7.602 -14.109 1 98.81 84 LEU B C 1
ATOM 2066 O O . LEU B 1 84 ? -7.461 -6.711 -14.953 1 98.81 84 LEU B O 1
ATOM 2070 N N . THR B 1 85 ? -8.398 -8.625 -14.211 1 98.81 85 THR B N 1
ATOM 2071 C CA . THR B 1 85 ? -9.227 -8.742 -15.406 1 98.81 85 THR B CA 1
ATOM 2072 C C . THR B 1 85 ? -10.703 -8.844 -15.039 1 98.81 85 THR B C 1
ATOM 2074 O O . THR B 1 85 ? -11.039 -9.125 -13.883 1 98.81 85 THR B O 1
ATOM 2077 N N . GLU B 1 86 ? -11.516 -8.641 -16.047 1 98.25 86 GLU B N 1
ATOM 2078 C CA . GLU B 1 86 ? -12.961 -8.664 -15.852 1 98.25 86 GLU B CA 1
ATOM 2079 C C . GLU B 1 86 ? -13.469 -10.086 -15.625 1 98.25 86 GLU B C 1
ATOM 2081 O O . GLU B 1 86 ? -14.469 -10.289 -14.93 1 98.25 86 GLU B O 1
ATOM 2086 N N . THR B 1 87 ? -12.789 -11.047 -16.297 1 98.19 87 THR B N 1
ATOM 2087 C CA . THR B 1 87 ? -13.125 -12.461 -16.156 1 98.19 87 THR B CA 1
ATOM 2088 C C . THR B 1 87 ? -11.883 -13.281 -15.82 1 98.19 87 THR B C 1
ATOM 2090 O O . THR B 1 87 ? -10.766 -12.758 -15.836 1 98.19 87 THR B O 1
ATOM 2093 N N . PRO B 1 88 ? -12.047 -14.531 -15.445 1 98.31 88 PRO B N 1
ATOM 2094 C CA . PRO B 1 88 ? -10.875 -15.352 -15.133 1 98.31 88 PRO B CA 1
ATOM 2095 C C . PRO B 1 88 ? -9.984 -15.594 -16.344 1 98.31 88 PRO B C 1
ATOM 2097 O O . PRO B 1 88 ? -8.852 -16.062 -16.203 1 98.31 88 PRO B O 1
ATOM 2100 N N . ASP B 1 89 ? -10.453 -15.305 -17.547 1 98.38 89 ASP B N 1
ATOM 2101 C CA . ASP B 1 89 ? -9.633 -15.406 -18.75 1 98.38 89 ASP B CA 1
ATOM 2102 C C . ASP B 1 89 ? -8.57 -14.312 -18.781 1 98.38 89 ASP B C 1
ATOM 2104 O O . ASP B 1 89 ? -8.891 -13.125 -18.844 1 98.38 89 ASP B O 1
ATOM 2108 N N . PRO B 1 90 ? -7.309 -14.727 -18.781 1 96.62 90 PRO B N 1
ATOM 2109 C CA . PRO B 1 90 ? -6.242 -13.719 -18.766 1 96.62 90 PRO B CA 1
ATOM 2110 C C . PRO B 1 90 ? -6.262 -12.82 -20 1 96.62 90 PRO B C 1
ATOM 2112 O O . PRO B 1 90 ? -5.617 -11.766 -20.016 1 96.62 90 PRO B O 1
ATOM 2115 N N . LYS B 1 91 ? -6.98 -13.219 -21.016 1 97.56 91 LYS B N 1
ATOM 2116 C CA . LYS B 1 91 ? -7.055 -12.43 -22.234 1 97.56 91 LYS B CA 1
ATOM 2117 C C . LYS B 1 91 ? -8.234 -11.461 -22.203 1 97.56 91 LYS B C 1
ATOM 2119 O O . LYS B 1 91 ? -8.391 -10.633 -23.094 1 97.56 91 LYS B O 1
ATOM 2124 N N . SER B 1 92 ? -9.047 -11.602 -21.203 1 98.19 92 SER B N 1
ATOM 2125 C CA . SER B 1 92 ? -10.156 -10.656 -21.078 1 98.19 92 SER B CA 1
ATOM 2126 C C . SER B 1 92 ? -9.648 -9.258 -20.734 1 98.19 92 SER B C 1
ATOM 2128 O O . SER B 1 92 ? -8.461 -9.062 -20.5 1 98.19 92 SER B O 1
ATOM 2130 N N . LYS B 1 93 ? -10.531 -8.32 -20.734 1 98.19 93 LYS B N 1
ATOM 2131 C CA . LYS B 1 93 ? -10.18 -6.922 -20.531 1 98.19 93 LYS B CA 1
ATOM 2132 C C . LYS B 1 93 ? -9.469 -6.73 -19.203 1 98.19 93 LYS B C 1
ATOM 2134 O O . LYS B 1 93 ? -9.953 -7.172 -18.156 1 98.19 93 LYS B O 1
ATOM 2139 N N . GLU B 1 94 ? -8.289 -6.156 -19.312 1 98.56 94 GLU B N 1
ATOM 2140 C CA . GLU B 1 94 ? -7.602 -5.734 -18.094 1 98.56 94 GLU B CA 1
ATOM 2141 C C . GLU B 1 94 ? -8.266 -4.508 -17.469 1 98.56 94 GLU B C 1
ATOM 2143 O O . GLU B 1 94 ? -8.531 -3.523 -18.172 1 98.56 94 GLU B O 1
ATOM 2148 N N . VAL B 1 95 ? -8.531 -4.566 -16.156 1 98.69 95 VAL B N 1
ATOM 2149 C CA . VAL B 1 95 ? -9.258 -3.475 -15.516 1 98.69 95 VAL B CA 1
ATOM 2150 C C . VAL B 1 95 ? -8.383 -2.838 -14.438 1 98.69 95 VAL B C 1
ATOM 2152 O O . VAL B 1 95 ? -8.789 -1.872 -13.789 1 98.69 95 VAL B O 1
ATOM 2155 N N . GLY B 1 96 ? -7.18 -3.365 -14.18 1 98.56 96 GLY B N 1
ATOM 2156 C CA . GLY B 1 96 ? -6.293 -2.789 -13.18 1 98.56 96 GLY B CA 1
ATOM 2157 C C . GLY B 1 96 ? -5.094 -3.668 -12.867 1 98.56 96 GLY B C 1
ATOM 2158 O O . GLY B 1 96 ? -4.781 -4.59 -13.617 1 98.56 96 GLY B O 1
ATOM 2159 N N . ARG B 1 97 ? -4.414 -3.311 -11.789 1 98.81 97 ARG B N 1
ATOM 2160 C CA . ARG B 1 97 ? -3.254 -4.023 -11.273 1 98.81 97 ARG B CA 1
ATOM 2161 C C . ARG B 1 97 ? -3.293 -4.098 -9.75 1 98.81 97 ARG B C 1
ATOM 2163 O O . ARG B 1 97 ? -3.643 -3.117 -9.086 1 98.81 97 ARG B O 1
ATOM 2170 N N . ALA B 1 98 ? -2.977 -5.219 -9.227 1 98.88 98 ALA B N 1
ATOM 2171 C CA . ALA B 1 98 ? -2.67 -5.34 -7.801 1 98.88 98 ALA B CA 1
ATOM 2172 C C . ALA B 1 98 ? -1.167 -5.234 -7.555 1 98.88 98 ALA B C 1
ATOM 2174 O O . ALA B 1 98 ? -0.396 -6.086 -8 1 98.88 98 ALA B O 1
ATOM 2175 N N . GLN B 1 99 ? -0.787 -4.172 -6.848 1 98.88 99 GLN B N 1
ATOM 2176 C CA . GLN B 1 99 ? 0.626 -3.85 -6.688 1 98.88 99 GLN B CA 1
ATOM 2177 C C . GLN B 1 99 ? 1.007 -3.771 -5.211 1 98.88 99 GLN B C 1
ATOM 2179 O O . GLN B 1 99 ? 0.351 -3.076 -4.43 1 98.88 99 GLN B O 1
ATOM 2184 N N . GLY B 1 100 ? 2.01 -4.539 -4.812 1 98.75 100 GLY B N 1
ATOM 2185 C CA . GLY B 1 100 ? 2.479 -4.5 -3.436 1 98.75 100 GLY B CA 1
ATOM 2186 C C . GLY B 1 100 ? 3.236 -5.746 -3.025 1 98.75 100 GLY B C 1
ATOM 2187 O O . GLY B 1 100 ? 4.027 -6.285 -3.807 1 98.75 100 GLY B O 1
ATOM 2188 N N . LEU B 1 101 ? 3.049 -6.09 -1.792 1 98.44 101 LEU B N 1
ATOM 2189 C CA . LEU B 1 101 ? 3.777 -7.219 -1.225 1 98.44 101 LEU B CA 1
ATOM 2190 C C . LEU B 1 101 ? 2.816 -8.227 -0.6 1 98.44 101 LEU B C 1
ATOM 2192 O O . LEU B 1 101 ? 1.73 -7.855 -0.149 1 98.44 101 LEU B O 1
ATOM 2196 N N . TYR B 1 102 ? 3.234 -9.43 -0.66 1 98.5 102 TYR B N 1
ATOM 2197 C CA . TYR B 1 102 ? 2.619 -10.414 0.22 1 98.5 102 TYR B CA 1
ATOM 2198 C C . TYR B 1 102 ? 3.672 -11.336 0.828 1 98.5 102 TYR B C 1
ATOM 2200 O O . TYR B 1 102 ? 4.734 -11.555 0.238 1 98.5 102 TYR B O 1
ATOM 2208 N N . SER B 1 103 ? 3.367 -11.789 2.031 1 98.69 103 SER B N 1
ATOM 2209 C CA . SER B 1 103 ? 4.309 -12.602 2.791 1 98.69 103 SER B CA 1
ATOM 2210 C C . SER B 1 103 ? 3.621 -13.812 3.406 1 98.69 103 SER B C 1
ATOM 2212 O O . SER B 1 103 ? 2.471 -13.727 3.84 1 98.69 103 SER B O 1
ATOM 2214 N N . SER B 1 104 ? 4.371 -14.938 3.383 1 98.44 104 SER B N 1
ATOM 2215 C CA . SER B 1 104 ? 3.889 -16.109 4.117 1 98.44 104 SER B CA 1
ATOM 2216 C C . SER B 1 104 ? 4.078 -15.922 5.621 1 98.44 104 SER B C 1
ATOM 2218 O O . SER B 1 104 ? 5.207 -15.961 6.117 1 98.44 104 SER B O 1
ATOM 2220 N N . ALA B 1 105 ? 2.926 -15.828 6.328 1 98.56 105 ALA B N 1
ATOM 2221 C CA . ALA B 1 105 ? 3 -15.344 7.703 1 98.56 105 ALA B CA 1
ATOM 2222 C C . ALA B 1 105 ? 2.238 -16.266 8.648 1 98.56 105 ALA B C 1
ATOM 2224 O O . ALA B 1 105 ? 1.821 -15.852 9.734 1 98.56 105 ALA B O 1
ATOM 2225 N N . ALA B 1 106 ? 1.976 -17.5 8.242 1 98.12 106 ALA B N 1
ATOM 2226 C CA . ALA B 1 106 ? 1.31 -18.484 9.094 1 98.12 106 ALA B CA 1
ATOM 2227 C C . ALA B 1 106 ? 2.094 -19.797 9.133 1 98.12 106 ALA B C 1
ATOM 2229 O O . ALA B 1 106 ? 2.494 -20.328 8.094 1 98.12 106 ALA B O 1
ATOM 2230 N N . GLN B 1 107 ? 2.223 -20.359 10.289 1 97.25 107 GLN B N 1
ATOM 2231 C CA . GLN B 1 107 ? 3.027 -21.562 10.461 1 97.25 107 GLN B CA 1
ATOM 2232 C C . GLN B 1 107 ? 2.18 -22.828 10.281 1 97.25 107 GLN B C 1
ATOM 2234 O O . GLN B 1 107 ? 2.693 -23.875 9.883 1 97.25 107 GLN B O 1
ATOM 2239 N N . GLN B 1 108 ? 0.894 -22.688 10.508 1 96.81 108 GLN B N 1
ATOM 2240 C CA . GLN B 1 108 ? 0.058 -23.891 10.539 1 96.81 108 GLN B CA 1
ATOM 2241 C C . GLN B 1 108 ? -0.704 -24.062 9.234 1 96.81 108 GLN B C 1
ATOM 2243 O O . GLN B 1 108 ? -1.359 -25.094 9.023 1 96.81 108 GLN B O 1
ATOM 2248 N N . GLU B 1 109 ? -0.646 -23.125 8.43 1 96.69 109 GLU B N 1
ATOM 2249 C CA . GLU B 1 109 ? -1.236 -23.125 7.094 1 96.69 109 GLU B CA 1
ATOM 2250 C C . GLU B 1 109 ? -0.523 -22.141 6.168 1 96.69 109 GLU B C 1
ATOM 2252 O O . GLU B 1 109 ? 0.232 -21.281 6.629 1 96.69 109 GLU B O 1
ATOM 2257 N N . VAL B 1 110 ? -0.802 -22.328 4.918 1 96 110 VAL B N 1
ATOM 2258 C CA . VAL B 1 110 ? -0.336 -21.281 4.016 1 96 110 VAL B CA 1
ATOM 2259 C C . VAL B 1 110 ? -1.225 -20.047 4.156 1 96 110 VAL B C 1
ATOM 2261 O O . VAL B 1 110 ? -2.334 -20.016 3.619 1 96 110 VAL B O 1
ATOM 2264 N N . GLY B 1 111 ? -0.778 -19.156 4.938 1 97.88 111 GLY B N 1
ATOM 2265 C CA . GLY B 1 111 ? -1.423 -17.875 5.176 1 97.88 111 GLY B CA 1
ATOM 2266 C C . GLY B 1 111 ? -0.565 -16.688 4.77 1 97.88 111 GLY B C 1
ATOM 2267 O O . GLY B 1 111 ? 0.512 -16.469 5.328 1 97.88 111 GLY B O 1
ATOM 2268 N N . LEU B 1 112 ? -1.084 -15.938 3.805 1 98.5 112 LEU B N 1
ATOM 2269 C CA . LEU B 1 112 ? -0.342 -14.797 3.281 1 98.5 112 LEU B CA 1
ATOM 2270 C C . LEU B 1 112 ? -0.871 -13.484 3.865 1 98.5 112 LEU B C 1
ATOM 2272 O O . LEU B 1 112 ? -2.082 -13.25 3.877 1 98.5 112 LEU B O 1
ATOM 2276 N N . LEU B 1 113 ? -0.016 -12.703 4.41 1 98.81 113 LEU B N 1
ATOM 2277 C CA . LEU B 1 113 ? -0.367 -11.312 4.645 1 98.81 113 LEU B CA 1
ATOM 2278 C C . LEU B 1 113 ? -0.305 -10.508 3.346 1 98.81 113 LEU B C 1
ATOM 2280 O O . LEU B 1 113 ? 0.769 -10.352 2.758 1 98.81 113 LEU B O 1
ATOM 2284 N N . MET B 1 114 ? -1.491 -10.055 2.963 1 98.75 114 MET B N 1
ATOM 2285 C CA . MET B 1 114 ? -1.588 -9.219 1.769 1 98.75 114 MET B CA 1
ATOM 2286 C C . MET B 1 114 ? -1.442 -7.742 2.123 1 98.75 114 MET B C 1
ATOM 2288 O O . MET B 1 114 ? -2.107 -7.25 3.037 1 98.75 114 MET B O 1
ATOM 2292 N N . THR B 1 115 ? -0.572 -7.043 1.533 1 98.81 115 THR B N 1
ATOM 2293 C CA . THR B 1 115 ? -0.427 -5.59 1.538 1 98.81 115 THR B CA 1
ATOM 2294 C C . THR B 1 115 ? -0.31 -5.055 0.115 1 98.81 115 THR B C 1
ATOM 2296 O O . THR B 1 115 ? 0.796 -4.855 -0.391 1 98.81 115 THR B O 1
ATOM 2299 N N . LEU B 1 116 ? -1.491 -4.812 -0.488 1 98.81 116 LEU B N 1
ATOM 2300 C CA . LEU B 1 116 ? -1.53 -4.477 -1.907 1 98.81 116 LEU B CA 1
ATOM 2301 C C . LEU B 1 116 ? -2.451 -3.289 -2.16 1 98.81 116 LEU B C 1
ATOM 2303 O O . LEU B 1 116 ? -3.48 -3.145 -1.498 1 98.81 116 LEU B O 1
ATOM 2307 N N . THR B 1 117 ? -2.047 -2.5 -3.135 1 98.81 117 THR B N 1
ATOM 2308 C CA . THR B 1 117 ? -2.938 -1.516 -3.742 1 98.81 117 THR B CA 1
ATOM 2309 C C . THR B 1 117 ? -3.555 -2.062 -5.023 1 98.81 117 THR B C 1
ATOM 2311 O O . THR B 1 117 ? -2.844 -2.574 -5.895 1 98.81 117 THR B O 1
ATOM 2314 N N . TYR B 1 118 ? -4.805 -2.012 -5.062 1 98.88 118 TYR B N 1
ATOM 2315 C CA . TYR B 1 118 ? -5.523 -2.332 -6.289 1 98.88 118 TYR B CA 1
ATOM 2316 C C . TYR B 1 118 ? -5.844 -1.069 -7.078 1 98.88 118 TYR B C 1
ATOM 2318 O O . TYR B 1 118 ? -6.742 -0.308 -6.707 1 98.88 118 TYR B O 1
ATOM 2326 N N . VAL B 1 119 ? -5.094 -0.903 -8.102 1 98.75 119 VAL B N 1
ATOM 2327 C CA . VAL B 1 119 ? -5.184 0.292 -8.938 1 98.75 119 VAL B CA 1
ATOM 2328 C C . VAL B 1 119 ? -6.074 0.014 -10.148 1 98.75 119 VAL B C 1
ATOM 2330 O O . VAL B 1 119 ? -5.75 -0.838 -10.977 1 98.75 119 VAL B O 1
ATOM 2333 N N . PHE B 1 120 ? -7.125 0.768 -10.266 1 98.62 120 PHE B N 1
ATOM 2334 C CA . PHE B 1 120 ? -8.031 0.582 -11.398 1 98.62 120 PHE B CA 1
ATOM 2335 C C . PHE B 1 120 ? -7.609 1.451 -12.578 1 98.62 120 PHE B C 1
ATOM 2337 O O . PHE B 1 120 ? -7.348 2.645 -12.414 1 98.62 120 PHE B O 1
ATOM 2344 N N . THR B 1 121 ? -7.594 0.787 -13.727 1 98 121 THR B N 1
ATOM 2345 C CA . THR B 1 121 ? -7.062 1.475 -14.898 1 98 121 THR B CA 1
ATOM 2346 C C . THR B 1 121 ? -8.109 1.538 -16.016 1 98 121 THR B C 1
ATOM 2348 O O . THR B 1 121 ? -7.809 1.952 -17.125 1 98 121 THR B O 1
ATOM 2351 N N . ALA B 1 122 ? -9.266 1.102 -15.781 1 97.62 122 ALA B N 1
ATOM 2352 C CA . ALA B 1 122 ? -10.344 1.115 -16.766 1 97.62 122 ALA B CA 1
ATOM 2353 C C . ALA B 1 122 ? -11.695 1.332 -16.094 1 97.62 122 ALA B C 1
ATOM 2355 O O . ALA B 1 122 ? -11.836 1.137 -14.883 1 97.62 122 ALA B O 1
ATOM 2356 N N . GLY B 1 123 ? -12.625 1.784 -16.969 1 94.5 123 GLY B N 1
ATOM 2357 C CA . GLY B 1 123 ? -14.008 1.882 -16.516 1 94.5 123 GLY B CA 1
ATOM 2358 C C . GLY B 1 123 ? -14.25 3.061 -15.594 1 94.5 123 GLY B C 1
ATOM 2359 O O . GLY B 1 123 ? -13.508 4.043 -15.625 1 94.5 123 GLY B O 1
ATOM 2360 N N . LYS B 1 124 ? -15.266 2.967 -14.805 1 94.88 124 LYS B N 1
ATOM 2361 C CA . LYS B 1 124 ? -15.805 4.043 -13.969 1 94.88 124 LYS B CA 1
ATOM 2362 C C . LYS B 1 124 ? -14.789 4.492 -12.93 1 94.88 124 LYS B C 1
ATOM 2364 O O . LYS B 1 124 ? -14.766 5.664 -12.539 1 94.88 124 LYS B O 1
ATOM 2369 N N . PHE B 1 125 ? -13.891 3.596 -12.586 1 97.19 125 PHE B N 1
ATOM 2370 C CA . PHE B 1 125 ? -13.023 3.91 -11.461 1 97.19 125 PHE B CA 1
ATOM 2371 C C . PHE B 1 125 ? -11.578 4.066 -11.906 1 97.19 125 PHE B C 1
ATOM 2373 O O . PHE B 1 125 ? -10.656 4.008 -11.094 1 97.19 125 PHE B O 1
ATOM 2380 N N . ASN B 1 126 ? -11.461 4.27 -13.18 1 97.81 126 ASN B N 1
ATOM 2381 C CA . ASN B 1 126 ? -10.125 4.523 -13.711 1 97.81 126 ASN B CA 1
ATOM 2382 C C . ASN B 1 126 ? -9.422 5.652 -12.961 1 97.81 126 ASN B C 1
ATOM 2384 O O . ASN B 1 126 ? -10.008 6.719 -12.758 1 97.81 126 ASN B O 1
ATOM 2388 N N . GLY B 1 127 ? -8.18 5.383 -12.516 1 96.62 127 GLY B N 1
ATOM 2389 C CA . GLY B 1 127 ? -7.402 6.383 -11.805 1 96.62 127 GLY B CA 1
ATOM 2390 C C . GLY B 1 127 ? -7.566 6.301 -10.297 1 96.62 127 GLY B C 1
ATOM 2391 O O . GLY B 1 127 ? -6.852 6.98 -9.555 1 96.62 127 GLY B O 1
ATOM 2392 N N . SER B 1 128 ? -8.477 5.422 -9.805 1 98.5 128 SER B N 1
ATOM 2393 C CA . SER B 1 128 ? -8.719 5.215 -8.375 1 98.5 128 SER B CA 1
ATOM 2394 C C . SER B 1 128 ? -8.094 3.908 -7.898 1 98.5 128 SER B C 1
ATOM 2396 O O . SER B 1 128 ? -7.734 3.053 -8.711 1 98.5 128 SER B O 1
ATOM 2398 N N . SER B 1 129 ? -7.945 3.842 -6.609 1 98.75 129 SER B N 1
ATOM 2399 C CA . SER B 1 129 ? -7.387 2.615 -6.047 1 98.75 129 SER B CA 1
ATOM 2400 C C . SER B 1 129 ? -7.988 2.311 -4.676 1 98.75 129 SER B C 1
ATOM 2402 O O . SER B 1 129 ? -8.586 3.186 -4.051 1 98.75 129 SER B O 1
ATOM 2404 N N . VAL B 1 130 ? -7.867 1.078 -4.254 1 98.75 130 VAL B N 1
ATOM 2405 C CA . VAL B 1 130 ? -8.133 0.663 -2.883 1 98.75 130 VAL B CA 1
ATOM 2406 C C . VAL B 1 130 ? -6.934 -0.108 -2.334 1 98.75 130 VAL B C 1
ATOM 2408 O O . VAL B 1 130 ? -6.121 -0.629 -3.1 1 98.75 130 VAL B O 1
ATOM 2411 N N . VAL B 1 131 ? -6.863 -0.129 -1.009 1 98.88 131 VAL B N 1
ATOM 2412 C CA . VAL B 1 131 ? -5.789 -0.858 -0.339 1 98.88 131 VAL B CA 1
ATOM 2413 C C . VAL B 1 131 ? -6.379 -2.006 0.478 1 98.88 131 VAL B C 1
ATOM 2415 O O . VAL B 1 131 ? -7.332 -1.813 1.232 1 98.88 131 VAL B O 1
ATOM 2418 N N . ILE B 1 132 ? -5.805 -3.154 0.26 1 98.81 132 ILE B N 1
ATOM 2419 C CA . ILE B 1 132 ? -6.152 -4.328 1.055 1 98.81 132 ILE B CA 1
ATOM 2420 C C . ILE B 1 132 ? -4.957 -4.754 1.9 1 98.81 132 ILE B C 1
ATOM 2422 O O . ILE B 1 132 ? -3.854 -4.941 1.379 1 98.81 132 ILE B O 1
ATOM 2426 N N . VAL B 1 133 ? -5.188 -4.797 3.186 1 98.69 133 VAL B N 1
ATOM 2427 C CA . VAL B 1 133 ? -4.211 -5.328 4.129 1 98.69 133 VAL B CA 1
ATOM 2428 C C . VAL B 1 133 ? -4.875 -6.359 5.039 1 98.69 133 VAL B C 1
ATOM 2430 O O . VAL B 1 133 ? -5.688 -6.012 5.895 1 98.69 133 VAL B O 1
ATOM 2433 N N . GLY B 1 134 ? -4.477 -7.648 4.848 1 98.31 134 GLY B N 1
ATOM 2434 C CA . GLY B 1 134 ? -5.109 -8.672 5.668 1 98.31 134 GLY B CA 1
ATOM 2435 C C . GLY B 1 134 ? -4.656 -10.078 5.32 1 98.31 134 GLY B C 1
ATOM 2436 O O . GLY B 1 134 ? -3.947 -10.281 4.332 1 98.31 134 GLY B O 1
ATOM 2437 N N . LYS B 1 135 ? -5.066 -10.969 6.152 1 98.44 135 LYS B N 1
ATOM 2438 C CA . LYS B 1 135 ? -4.668 -12.367 6 1 98.44 135 LYS B CA 1
ATOM 2439 C C . LYS B 1 135 ? -5.457 -13.047 4.879 1 98.44 135 LYS B C 1
ATOM 2441 O O . LYS B 1 135 ? -6.68 -12.914 4.809 1 98.44 135 LYS B O 1
ATOM 2446 N N . ASN B 1 136 ? -4.738 -13.656 4.059 1 98.25 136 ASN B N 1
ATOM 2447 C CA . ASN B 1 136 ? -5.27 -14.531 3.021 1 98.25 136 ASN B CA 1
ATOM 2448 C C . ASN B 1 136 ? -4.957 -16 3.309 1 98.25 136 ASN B C 1
ATOM 2450 O O . ASN B 1 136 ? -3.848 -16.469 3.043 1 98.25 136 ASN B O 1
ATOM 2454 N N . SER B 1 137 ? -5.91 -16.719 3.877 1 97.38 137 SER B N 1
ATOM 2455 C CA . SER B 1 137 ? -5.789 -18.156 4.07 1 97.38 137 SER B CA 1
ATOM 2456 C C . SER B 1 137 ? -6.105 -18.922 2.783 1 97.38 137 SER B C 1
ATOM 2458 O O . SER B 1 137 ? -7.254 -19.312 2.553 1 97.38 137 SER B O 1
ATOM 2460 N N . ILE B 1 138 ? -5.133 -19.266 2.047 1 95.12 138 ILE B N 1
ATOM 2461 C CA . ILE B 1 138 ? -5.32 -19.562 0.631 1 95.12 138 ILE B CA 1
ATOM 2462 C C . ILE B 1 138 ? -6.039 -20.906 0.48 1 95.12 138 ILE B C 1
ATOM 2464 O O . ILE B 1 138 ? -6.598 -21.203 -0.578 1 95.12 138 ILE B O 1
ATOM 2468 N N . MET B 1 139 ? -6.062 -21.734 1.503 1 94.06 139 MET B N 1
ATOM 2469 C CA . MET B 1 139 ? -6.699 -23.031 1.379 1 94.06 139 MET B CA 1
ATOM 2470 C C . MET B 1 139 ? -8.195 -22.938 1.652 1 94.06 139 MET B C 1
ATOM 2472 O O . MET B 1 139 ? -8.945 -23.875 1.368 1 94.06 139 MET B O 1
ATOM 2476 N N . ASN B 1 140 ? -8.633 -21.859 2.256 1 96.25 140 ASN B N 1
ATOM 2477 C CA . ASN B 1 140 ? -10.062 -21.656 2.451 1 96.25 140 ASN B CA 1
ATOM 2478 C C . ASN B 1 140 ? -10.766 -21.344 1.136 1 96.25 140 ASN B C 1
ATOM 2480 O O . ASN B 1 140 ? -10.227 -20.609 0.301 1 96.25 140 ASN B O 1
ATOM 2484 N N . LYS B 1 141 ? -11.914 -21.844 1.029 1 96.88 141 LYS B N 1
ATOM 2485 C CA . LYS B 1 141 ? -12.688 -21.625 -0.195 1 96.88 141 LYS B CA 1
ATOM 2486 C C . LYS B 1 141 ? -12.969 -20.141 -0.421 1 96.88 141 L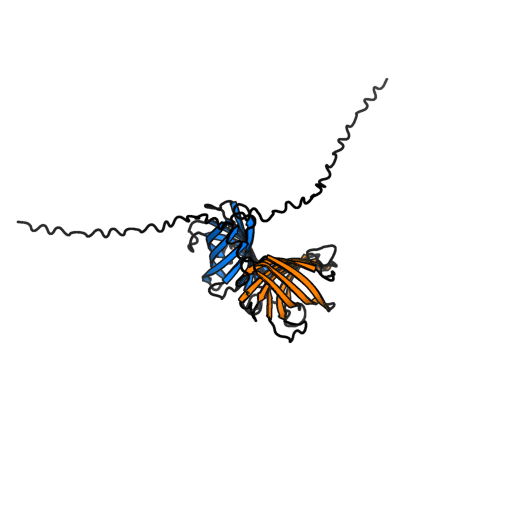YS B C 1
ATOM 2488 O O . LYS B 1 141 ? -12.828 -19.641 -1.539 1 96.88 141 LYS B O 1
ATOM 2493 N N . VAL B 1 142 ? -13.484 -19.531 0.564 1 97.88 142 VAL B N 1
ATOM 2494 C CA . VAL B 1 142 ? -13.742 -18.094 0.552 1 97.88 142 VAL B CA 1
ATOM 2495 C C . VAL B 1 142 ? -13.023 -17.438 1.726 1 97.88 142 VAL B C 1
ATOM 2497 O O . VAL B 1 142 ? -13.078 -17.922 2.854 1 97.88 142 VAL B O 1
ATOM 2500 N N . ARG B 1 143 ? -12.312 -16.359 1.475 1 98 143 ARG B N 1
ATOM 2501 C CA . ARG B 1 143 ? -11.57 -15.586 2.463 1 98 143 ARG B CA 1
ATOM 2502 C C . ARG B 1 143 ? -12.016 -14.133 2.469 1 98 143 ARG B C 1
ATOM 2504 O O . ARG B 1 143 ? -12.5 -13.617 1.452 1 98 143 ARG B O 1
ATOM 2511 N N . GLU B 1 144 ? -11.961 -13.555 3.598 1 98.56 144 GLU B N 1
ATOM 2512 C CA . GLU B 1 144 ? -12.312 -12.148 3.746 1 98.56 144 GLU B CA 1
ATOM 2513 C C . GLU B 1 144 ? -11.094 -11.312 4.13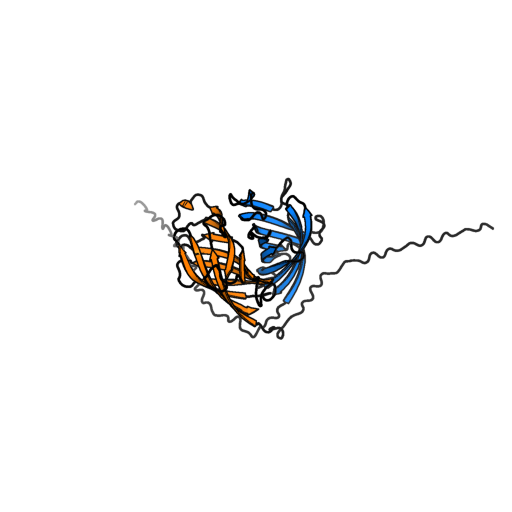7 1 98.56 144 GLU B C 1
ATOM 2515 O O . GLU B 1 144 ? -10.352 -11.68 5.055 1 98.56 144 GLU B O 1
ATOM 2520 N N . LEU B 1 145 ? -10.867 -10.281 3.342 1 98.75 145 LEU B N 1
ATOM 2521 C CA . LEU B 1 145 ? -9.781 -9.344 3.621 1 98.75 145 LEU B CA 1
ATOM 2522 C C . LEU B 1 145 ? -10.32 -7.926 3.781 1 98.75 145 LEU B C 1
ATOM 2524 O O . LEU B 1 145 ? -11.25 -7.523 3.08 1 98.75 145 LEU B O 1
ATOM 2528 N N . PRO B 1 146 ? -9.766 -7.121 4.594 1 98.69 146 PRO B N 1
ATOM 2529 C CA . PRO B 1 146 ? -10.25 -5.75 4.777 1 98.69 146 PRO B CA 1
ATOM 2530 C C . PRO B 1 146 ? -9.742 -4.797 3.701 1 98.69 146 PRO B C 1
ATOM 2532 O O . PRO B 1 146 ? -8.586 -4.898 3.273 1 98.69 146 PRO B O 1
ATOM 2535 N N . VAL B 1 147 ? -10.578 -3.947 3.203 1 98.56 147 VAL B N 1
ATOM 2536 C CA . VAL B 1 147 ? -10.195 -2.719 2.514 1 98.56 147 VAL B CA 1
ATOM 2537 C C . VAL B 1 147 ? -9.961 -1.607 3.533 1 98.56 147 VAL B C 1
ATOM 2539 O 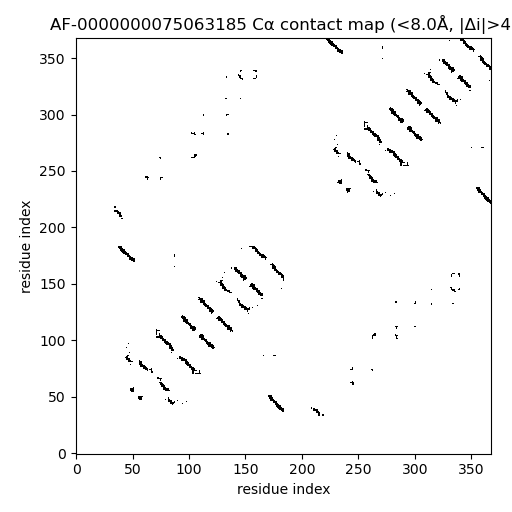O . VAL B 1 147 ? -10.875 -1.234 4.277 1 98.56 147 VAL B O 1
ATOM 2542 N N . VAL B 1 148 ? -8.773 -0.988 3.488 1 98.19 148 VAL B N 1
ATOM 2543 C CA . VAL B 1 148 ? -8.414 -0.134 4.617 1 98.19 148 VAL B CA 1
ATOM 2544 C C . VAL B 1 148 ? -8.305 1.316 4.152 1 98.19 148 VAL B C 1
ATOM 2546 O O . VAL B 1 148 ? -8.102 2.221 4.965 1 98.19 148 VAL B O 1
ATOM 2549 N N . GLY B 1 149 ? -8.422 1.546 2.887 1 97.81 149 GLY B N 1
ATOM 2550 C CA . GLY B 1 149 ? -8.344 2.889 2.336 1 97.81 149 GLY B CA 1
ATOM 2551 C C . GLY B 1 149 ? -8.406 2.918 0.821 1 97.81 149 GLY B C 1
ATOM 2552 O O . GLY B 1 149 ? -8.555 1.875 0.181 1 97.81 149 GLY B O 1
ATOM 2553 N N . GLY B 1 150 ? -8.32 4.199 0.273 1 98.31 150 GLY B N 1
ATOM 2554 C CA . GLY B 1 150 ? -8.344 4.352 -1.173 1 98.31 150 GLY B CA 1
ATOM 2555 C C . GLY B 1 150 ? -8.062 5.77 -1.628 1 98.31 150 GLY B C 1
ATOM 2556 O O . GLY B 1 150 ? -7.828 6.656 -0.803 1 98.31 150 GLY B O 1
ATOM 2557 N N . THR B 1 151 ? -8.008 5.875 -2.914 1 98.38 151 THR B N 1
ATOM 2558 C CA . THR B 1 151 ? -7.766 7.16 -3.559 1 98.38 151 THR B CA 1
ATOM 2559 C C . THR B 1 151 ? -8.805 7.422 -4.648 1 98.38 151 THR B C 1
ATOM 2561 O O . THR B 1 151 ? -9.555 6.523 -5.031 1 98.38 151 THR B O 1
ATOM 2564 N N . GLY B 1 152 ? -8.766 8.688 -5.121 1 97.19 152 GLY B N 1
ATOM 2565 C CA . GLY B 1 152 ? -9.703 9.023 -6.18 1 97.19 152 GLY B CA 1
ATOM 2566 C C . GLY B 1 152 ? -11.156 8.883 -5.758 1 97.19 152 GLY B C 1
ATOM 2567 O O . GLY B 1 152 ? -11.57 9.445 -4.742 1 97.19 152 GLY B O 1
ATOM 2568 N N . ALA B 1 153 ? -11.961 8.07 -6.508 1 96.69 153 ALA B N 1
ATOM 2569 C CA . ALA B 1 153 ? -13.367 7.836 -6.191 1 96.69 153 ALA B CA 1
ATOM 2570 C C . ALA B 1 153 ? -13.516 7.141 -4.844 1 96.69 153 ALA B C 1
ATOM 2572 O O . ALA B 1 153 ? -14.602 7.137 -4.254 1 96.69 153 ALA B O 1
ATOM 2573 N N . PHE B 1 154 ? -12.445 6.617 -4.371 1 97.31 154 PHE B N 1
ATOM 2574 C CA . PHE B 1 154 ? -12.516 5.812 -3.156 1 97.31 154 PHE B CA 1
ATOM 2575 C C . PHE B 1 154 ? -11.812 6.516 -2 1 97.31 154 PHE B C 1
ATOM 2577 O O . PHE B 1 154 ? -11.391 5.867 -1.04 1 97.31 154 PHE B O 1
ATOM 2584 N N . ARG B 1 155 ? -11.594 7.746 -2.055 1 96.12 155 ARG B N 1
ATOM 2585 C CA . ARG B 1 155 ? -11.102 8.469 -0.889 1 96.12 155 ARG B CA 1
ATOM 2586 C C . ARG B 1 155 ? -11.922 8.133 0.354 1 96.12 155 ARG B C 1
ATOM 2588 O O . ARG B 1 155 ? -13.148 8.031 0.289 1 96.12 155 ARG B O 1
ATOM 2595 N N . PHE B 1 156 ? -11.242 7.863 1.488 1 94.25 156 PHE B N 1
ATOM 2596 C CA . PHE B 1 156 ? -11.836 7.586 2.789 1 94.25 156 PHE B CA 1
ATOM 2597 C C . PHE B 1 156 ? -12.516 6.223 2.797 1 94.25 156 PHE B C 1
ATOM 2599 O O . PHE B 1 156 ? -13.32 5.93 3.682 1 94.25 156 PHE B O 1
ATOM 2606 N N . ALA B 1 157 ? -12.211 5.418 1.828 1 95.56 157 ALA B N 1
ATOM 2607 C CA . ALA B 1 157 ? -12.906 4.145 1.673 1 95.56 157 ALA B CA 1
ATOM 2608 C C . ALA B 1 157 ? -12.578 3.195 2.822 1 95.56 157 ALA B C 1
ATOM 2610 O O . ALA B 1 157 ? -11.453 3.193 3.328 1 95.56 157 ALA B O 1
ATOM 2611 N N . ARG B 1 158 ? -13.523 2.42 3.145 1 96.62 158 ARG B N 1
ATOM 2612 C CA . ARG B 1 158 ? -13.43 1.227 3.98 1 96.62 158 ARG B CA 1
ATOM 2613 C C . ARG B 1 158 ? -14.336 0.119 3.465 1 96.62 158 ARG B C 1
ATOM 2615 O O . ARG B 1 158 ? -15.391 0.394 2.877 1 96.62 158 ARG B O 1
ATOM 2622 N N . GLY B 1 159 ? -13.914 -1.099 3.652 1 97.75 159 GLY B N 1
ATOM 2623 C CA . GLY B 1 159 ? -14.727 -2.207 3.176 1 97.75 159 GLY B CA 1
ATOM 2624 C C . GLY B 1 159 ? -14.062 -3.557 3.361 1 97.75 159 GLY B C 1
ATOM 2625 O O . GLY B 1 159 ? -13.258 -3.736 4.277 1 97.75 159 GLY B O 1
ATOM 2626 N N . TYR B 1 160 ? -14.547 -4.504 2.58 1 98.5 160 TYR B N 1
ATOM 2627 C CA . TYR B 1 160 ? -13.977 -5.844 2.596 1 98.5 160 TYR B CA 1
ATOM 2628 C C . TYR B 1 160 ? -14.008 -6.469 1.205 1 98.5 160 TYR B C 1
ATOM 2630 O O . TYR B 1 160 ? -14.758 -6.02 0.333 1 98.5 160 TYR B O 1
ATOM 2638 N N . ALA B 1 161 ? -13.188 -7.359 1.081 1 98.62 161 ALA B N 1
ATOM 2639 C CA . ALA B 1 161 ? -13.125 -8.18 -0.123 1 98.62 161 ALA B CA 1
ATOM 2640 C C . ALA B 1 161 ? -13.352 -9.656 0.208 1 98.62 161 ALA B C 1
ATOM 2642 O O . ALA B 1 161 ? -12.828 -10.164 1.202 1 98.62 161 ALA B O 1
ATOM 2643 N N . LEU B 1 162 ? -14.125 -10.258 -0.584 1 98.62 162 LEU B N 1
ATOM 2644 C CA . LEU B 1 162 ? -14.195 -11.719 -0.606 1 98.62 162 LEU B CA 1
ATOM 2645 C C . LEU B 1 162 ? -13.367 -12.289 -1.751 1 98.62 162 LEU B C 1
ATOM 2647 O O . LEU B 1 162 ? -13.562 -11.922 -2.91 1 98.62 162 LEU B O 1
ATOM 2651 N N . ALA B 1 163 ? -12.469 -13.117 -1.359 1 98.62 163 ALA B N 1
ATOM 2652 C CA . ALA B 1 163 ? -11.586 -13.734 -2.342 1 98.62 163 ALA B CA 1
ATOM 2653 C C . ALA B 1 163 ? -11.844 -15.234 -2.455 1 98.62 163 ALA B C 1
ATOM 2655 O O . ALA B 1 163 ? -12.094 -15.906 -1.449 1 98.62 163 ALA B O 1
ATOM 2656 N N . SER B 1 164 ? -11.797 -15.719 -3.676 1 98.31 164 SER B N 1
ATOM 2657 C CA . SER B 1 164 ? -11.93 -17.141 -3.943 1 98.31 164 SER B CA 1
ATOM 2658 C C . SER B 1 164 ? -11.008 -17.578 -5.07 1 98.31 164 SER B C 1
ATOM 2660 O O . SER B 1 164 ? -10.961 -16.953 -6.129 1 98.31 164 SER B O 1
ATOM 2662 N N . THR B 1 165 ? -10.32 -18.656 -4.789 1 98.19 165 THR B N 1
ATOM 2663 C CA . THR B 1 165 ? -9.422 -19.172 -5.816 1 98.19 165 THR B CA 1
ATOM 2664 C C . THR B 1 165 ? -10.211 -19.812 -6.957 1 98.19 165 THR B C 1
ATOM 2666 O O . THR B 1 165 ? -11 -20.734 -6.738 1 98.19 165 THR B O 1
ATOM 2669 N N . TYR B 1 166 ? -10.016 -19.297 -8.133 1 98.12 166 TYR B N 1
ATOM 2670 C CA . TYR B 1 166 ? -10.633 -19.844 -9.336 1 98.12 166 TYR B CA 1
ATOM 2671 C C . TYR B 1 166 ? -9.773 -20.953 -9.93 1 98.12 166 TYR B C 1
ATOM 2673 O O . TYR B 1 166 ? -10.297 -21.984 -10.391 1 98.12 166 TYR B O 1
ATOM 2681 N N . TRP B 1 167 ? -8.508 -20.781 -9.969 1 97.88 167 TRP B N 1
ATOM 2682 C CA . TRP B 1 167 ? -7.543 -21.719 -10.523 1 97.88 167 TRP B CA 1
ATOM 2683 C C . TRP B 1 167 ? -6.176 -21.562 -9.867 1 97.88 167 TRP B C 1
ATOM 2685 O O . TRP B 1 167 ? -5.773 -20.438 -9.531 1 97.88 167 TRP B O 1
ATOM 2695 N N . ALA B 1 168 ? -5.496 -22.688 -9.617 1 96.69 168 ALA B N 1
ATOM 2696 C CA . ALA B 1 168 ? -4.109 -22.672 -9.148 1 96.69 168 ALA B CA 1
ATOM 2697 C C . ALA B 1 168 ? -3.371 -23.922 -9.625 1 96.69 168 ALA B C 1
ATOM 2699 O O . ALA B 1 168 ? -3.982 -24.984 -9.828 1 96.69 168 ALA B O 1
ATOM 2700 N N . ASN B 1 169 ? -2.102 -23.766 -9.82 1 94.69 169 ASN B N 1
ATOM 2701 C CA . ASN B 1 169 ? -1.31 -24.938 -10.133 1 94.69 169 ASN B CA 1
ATOM 2702 C C . ASN B 1 169 ? -0.32 -25.266 -9.016 1 94.69 169 ASN B C 1
ATOM 2704 O O . ASN B 1 169 ? -0.264 -24.562 -8.008 1 94.69 169 ASN B O 1
ATOM 2708 N N . ASN B 1 170 ? 0.54 -26.281 -9.242 1 90.69 170 ASN B N 1
ATOM 2709 C CA . ASN B 1 170 ? 1.393 -26.797 -8.18 1 90.69 170 ASN B CA 1
ATOM 2710 C C . ASN B 1 170 ? 2.621 -25.922 -7.961 1 90.69 170 ASN B C 1
ATOM 2712 O O . ASN B 1 170 ? 3.266 -26 -6.914 1 90.69 170 ASN B O 1
ATOM 2716 N N . VAL B 1 171 ? 2.951 -25.125 -8.898 1 88.81 171 VAL B N 1
ATOM 2717 C CA . VAL B 1 171 ? 4.18 -24.344 -8.781 1 88.81 171 VAL B CA 1
ATOM 2718 C C . VAL B 1 171 ? 3.875 -22.984 -8.125 1 88.81 171 VAL B C 1
ATOM 2720 O O . VAL B 1 171 ? 4.781 -22.297 -7.656 1 88.81 171 VAL B O 1
ATOM 2723 N N . GLY B 1 172 ? 2.572 -22.594 -8.125 1 91.25 172 GLY B N 1
ATOM 2724 C CA . GLY B 1 172 ? 2.252 -21.438 -7.32 1 91.25 172 GLY B CA 1
ATOM 2725 C C . GLY B 1 172 ? 1.502 -20.359 -8.094 1 91.25 172 GLY B C 1
ATOM 2726 O O . GLY B 1 172 ? 1.067 -19.359 -7.512 1 91.25 172 GLY B O 1
ATOM 2727 N N . ASP B 1 173 ? 1.294 -20.547 -9.43 1 97.25 173 ASP B N 1
ATOM 2728 C CA . ASP B 1 173 ? 0.458 -19.625 -10.188 1 97.25 173 ASP B CA 1
ATOM 2729 C C . ASP B 1 173 ? -1.006 -19.734 -9.766 1 97.25 173 ASP B C 1
ATOM 2731 O O . ASP B 1 173 ? -1.494 -20.828 -9.492 1 97.25 173 ASP B O 1
ATOM 2735 N N . ALA B 1 174 ? -1.69 -18.609 -9.789 1 98.25 174 ALA B N 1
ATOM 2736 C CA . ALA B 1 174 ? -3.08 -18.672 -9.344 1 98.25 174 ALA B CA 1
ATOM 2737 C C . ALA B 1 174 ? -3.91 -17.562 -9.977 1 98.25 174 ALA B C 1
ATOM 2739 O O . ALA B 1 174 ? -3.385 -16.5 -10.312 1 98.25 174 ALA B O 1
ATOM 2740 N N . ILE B 1 175 ? -5.176 -17.812 -10.219 1 98.75 175 ILE B N 1
ATOM 2741 C CA . ILE B 1 175 ? -6.234 -16.859 -10.539 1 98.75 175 ILE B CA 1
ATOM 2742 C C . ILE B 1 175 ? -7.238 -16.797 -9.391 1 98.75 175 ILE B C 1
ATOM 2744 O O . ILE B 1 175 ? -7.809 -17.812 -9 1 98.75 175 ILE B O 1
ATOM 2748 N N . VAL B 1 176 ? -7.387 -15.633 -8.844 1 98.75 176 VAL B N 1
ATOM 2749 C CA . VAL B 1 176 ? -8.242 -15.453 -7.68 1 98.75 176 VAL B CA 1
ATOM 2750 C C . VAL B 1 176 ? -9.336 -14.438 -8 1 98.75 176 VAL B C 1
ATOM 2752 O O . VAL B 1 176 ? -9.055 -13.344 -8.492 1 98.75 176 VAL B O 1
ATOM 2755 N N . GLY B 1 177 ? -10.586 -14.766 -7.758 1 98.69 177 GLY B N 1
ATOM 2756 C CA . GLY B 1 177 ? -11.688 -13.82 -7.867 1 98.69 177 GLY B CA 1
ATOM 2757 C C . GLY B 1 177 ? -11.875 -12.977 -6.621 1 98.69 177 GLY B C 1
ATOM 2758 O O . GLY B 1 177 ? -11.75 -13.477 -5.5 1 98.69 177 GLY B O 1
ATOM 2759 N N . TYR B 1 178 ? -12.164 -11.75 -6.879 1 98.62 178 TYR B N 1
ATOM 2760 C CA . TYR B 1 178 ? -12.453 -10.812 -5.793 1 98.62 178 TYR B CA 1
ATOM 2761 C C . TYR B 1 178 ? -13.828 -10.18 -5.969 1 98.62 178 TYR B C 1
ATOM 2763 O O . TYR B 1 178 ? -14.203 -9.781 -7.074 1 98.62 178 TYR B O 1
ATOM 2771 N N . ASN B 1 179 ? -14.539 -10.117 -4.906 1 98.31 179 ASN B N 1
ATOM 2772 C CA . ASN B 1 179 ? -15.734 -9.297 -4.75 1 98.31 179 ASN B CA 1
ATOM 2773 C C . ASN B 1 179 ? -15.555 -8.25 -3.654 1 98.31 179 ASN B C 1
ATOM 2775 O O . ASN B 1 179 ? -15.516 -8.586 -2.469 1 98.31 179 ASN B O 1
ATOM 2779 N N . LEU B 1 180 ? -15.492 -7.02 -4.105 1 98.06 180 LEU B N 1
ATOM 2780 C CA . LEU B 1 180 ? -15.258 -5.918 -3.176 1 98.06 180 LEU B CA 1
ATOM 2781 C C . LEU B 1 180 ? -16.578 -5.234 -2.807 1 98.06 180 LEU B C 1
ATOM 2783 O O . LEU B 1 180 ? -17.422 -5 -3.672 1 98.06 180 LEU B O 1
ATOM 2787 N N . THR B 1 181 ? -16.734 -4.961 -1.583 1 97.88 181 THR B N 1
ATOM 2788 C CA . THR B 1 181 ? -17.734 -4.039 -1.067 1 97.88 181 THR B CA 1
ATOM 2789 C C . THR B 1 181 ? -17.078 -2.902 -0.291 1 97.88 181 THR B C 1
ATOM 2791 O O . THR B 1 181 ? -16.438 -3.133 0.738 1 97.88 181 THR B O 1
ATOM 2794 N N . VAL B 1 182 ? -17.25 -1.681 -0.852 1 96.56 182 VAL B N 1
ATOM 2795 C CA . VAL B 1 182 ? -16.562 -0.534 -0.267 1 96.56 182 VAL B CA 1
ATOM 2796 C C . VAL B 1 182 ? -17.578 0.569 0.045 1 96.56 182 VAL B C 1
ATOM 2798 O O . VAL B 1 182 ? -18.484 0.832 -0.748 1 96.56 182 VAL B O 1
ATOM 2801 N N . ILE B 1 183 ? -17.391 1.21 1.224 1 95.12 183 ILE B N 1
ATOM 2802 C CA . ILE B 1 183 ? -18.125 2.422 1.583 1 95.12 183 ILE B CA 1
ATOM 2803 C C . ILE B 1 183 ? -17.188 3.629 1.498 1 95.12 183 ILE B C 1
ATOM 2805 O O . ILE B 1 183 ? -16.047 3.568 1.952 1 95.12 183 ILE B O 1
ATOM 2809 N N . HIS B 1 184 ? -17.766 4.672 0.946 1 90.69 184 HIS B N 1
ATOM 2810 C CA . HIS B 1 184 ? -16.938 5.852 0.754 1 90.69 184 HIS B CA 1
ATOM 2811 C C . HIS B 1 184 ? -17.781 7.109 0.585 1 90.69 184 HIS B C 1
ATOM 2813 O O . HIS B 1 184 ? -18.984 7.02 0.322 1 90.69 184 HIS B O 1
#

Foldseek 3Di:
DPPPPPPPPPPPPPPPPPPPPVCPVPCPVCDDPCPPDKDKDKDKKKWWAADDDDDGQKHWDW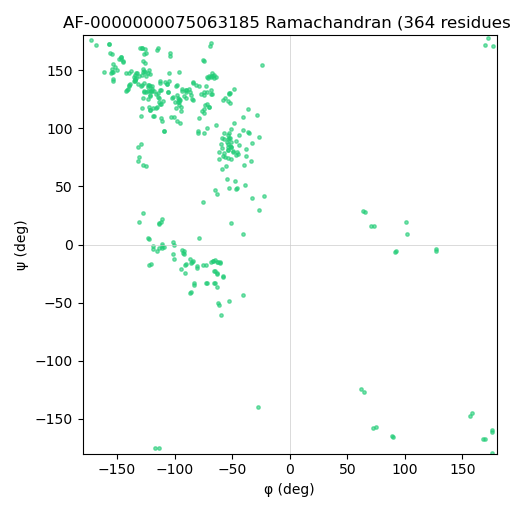ADPCLVVAPQSAGTKMWGFIWIARDLPPPHDTFWTWGDMWGQHDRVANKIFDWTKTATCDDPQHPKIWTWTDIDRQPDQKDKTWTDAMDDVTHVKTWIKIKGWPDDDDVGITMIMIMIIIID/DDPPPPPPPPPPPPPPPPPPPPPPPPPPCPDDVCVPPKDKDKDKKKWWAADDDDDGQKHWDDADPCLVVAPQSAGTKMWGFIWIARDLPPPHDTFWTWGDMWGQHDRVANKIFDWTKTATCDDPQHRKIWTWTDIDRPPDQKDKTWTDAMDDVTGVKTWIKIKGWPDDDDVGITMIMIMIIIID

Solvent-accessible surface area (backbone atoms only — not comparable to full-atom values): 19138 Å² total; per-residue (Å²): 134,85,80,77,77,77,77,78,76,78,76,78,74,75,74,73,70,72,78,69,67,73,74,70,70,67,74,66,61,80,53,75,82,63,51,57,49,34,33,60,47,74,49,69,36,16,40,41,44,32,60,58,82,91,76,43,29,30,45,79,77,39,47,23,91,61,16,84,76,35,96,30,35,34,27,29,34,29,40,36,59,18,50,22,15,67,42,85,47,86,82,38,59,70,37,29,34,39,38,38,39,39,28,24,18,22,81,90,40,50,22,28,28,36,44,32,37,39,38,26,68,36,76,95,47,43,77,16,31,38,29,38,46,27,54,40,47,70,85,46,70,69,31,59,29,11,22,50,29,35,35,67,89,26,45,79,18,31,14,36,30,41,36,29,72,75,44,70,55,94,89,60,35,34,34,32,36,39,43,35,42,34,37,54,135,85,81,77,78,76,78,80,77,78,77,78,76,76,75,74,72,76,78,67,73,73,83,70,78,65,76,51,65,46,41,65,78,66,61,49,79,64,44,78,46,74,50,69,36,16,40,40,42,31,61,59,80,94,76,43,30,28,44,66,30,49,62,42,89,61,15,83,75,34,95,31,35,33,48,28,33,30,28,24,43,18,48,21,15,66,42,86,48,88,83,40,58,69,38,28,34,38,26,18,37,39,26,26,72,25,85,89,42,52,23,29,40,36,42,32,22,40,38,26,68,37,76,95,48,44,77,15,29,36,23,36,55,35,60,39,47,70,84,46,68,70,34,66,30,40,28,48,17,9,21,67,89,26,43,54,18,38,39,36,31,41,37,30,74,74,44,71,55,94,90,61,34,36,33,32,36,38,43,37,43,36,38,53

Nearest PDB structures (foldseek):
  6ooc-assembly1_B  TM=9.514E-01  e=3.461E-18  Glycyrrhiza echinata
  8th2-assembly1_C  TM=9.610E-01  e=8.988E-18  Pisum sativum
  6ooc-assembly1_A  TM=9.458E-01  e=1.991E-17  Glycyrrhiza echinata
  6ood-assembly1_A  TM=9.471E-01  e=3.967E-17  Pisum sativum
  6ooc-assembly1_C  TM=9.424E-01  e=3.383E-17  Glycyrrhiza echinata

Sequence (368 aa):
MVNLSISFFFVFLLTALPWTRTLDAKKTVICRRHCRKQTVTKIQFYFHDTITGKNPSAIKVAEAPSSANSPTLFGTVSIADDPLTETPDPKSKEVGRAQGLYSSAAQQEVGLLMTLTYVFTAGKFNGSSVVIVGKNSIMNKVRELPVVGGTGAFRFARGYALASTYWANNVGDAIVGYNLTVIHMVNLSISFFFVFLLTALPWTRTLDAKKTVICRRHCRKQTVTKIQFYFHDTITGKNPSAIKVAEAPSSANSPTLFGTVSIADDPLTETPDPKSKEVGRAQGLYSSAAQQEVGLLMTLTYVFTAGKFNGSSVVIVGKNSIMNKVRELPVVGGTGAFRFARGYALASTYWANNVGDAIVGYNLTVIH

pLDDT: mean 85.29, std 23.94, range [28.56, 98.88]

Radius of gyration: 26.89 Å; Cα contacts (8 Å, |Δi|>4): 934; chains: 2; bounding box: 54×116×93 Å

Secondary structure (DSSP, 8-state):
-------------------------------TT----EEEEEEEEEEEE--SSSS-SEEEEEE-TTGGG-TT-TTEEEEEEEEEESSSSTTSPEEEEEEEEEEE--SSS-EEEEEEEEEE-SGGGTT-EEEEEEEEETTSSSEEEEEEEEEGGGTT-EEEEEEEEEEE-TTS-EEEEEEEEEE-/----------------------------EE-GGG---PPEEEEEEEEEE--SSSS-SEEEEEE-TTGGG-TT-TTEEEEEEEEEESSSSTTSPEEEEEEEEEEE--SSS-EEEEEEEEEE-SGGGTT-EEEEEEEEETTSSSEEEEEEEEEGGGTT-EEEEEEEEEEE-TTS-EEEEEEEEEE-

Organism: Cucurbita maxima (NCBI:txid3661)